Protein AF-A0A353T3F9-F1 (afdb_monomer_lite)

Structure (mmCIF, N/CA/C/O backbone):
data_AF-A0A353T3F9-F1
#
_entry.id   AF-A0A353T3F9-F1
#
loop_
_atom_site.group_PDB
_atom_site.id
_atom_site.type_symbol
_atom_site.label_atom_id
_atom_site.label_alt_id
_atom_site.label_comp_id
_atom_site.label_asym_id
_atom_site.label_entity_id
_atom_site.label_seq_id
_atom_site.pdbx_PDB_ins_code
_atom_site.Cartn_x
_atom_site.Cartn_y
_atom_site.Cartn_z
_atom_site.occupancy
_atom_site.B_iso_or_equiv
_atom_site.auth_seq_id
_atom_site.auth_comp_id
_atom_site.auth_asym_id
_atom_site.auth_atom_id
_atom_site.pdbx_PDB_model_num
ATOM 1 N N . MET A 1 1 ? 15.651 13.723 37.332 1.00 58.78 1 MET A N 1
ATOM 2 C CA . MET A 1 1 ? 15.323 13.176 35.994 1.00 58.78 1 MET A CA 1
ATOM 3 C C . MET A 1 1 ? 14.778 14.243 35.037 1.00 58.78 1 MET A C 1
ATOM 5 O O . MET A 1 1 ? 15.443 14.516 34.052 1.00 58.78 1 MET A O 1
ATOM 9 N N . PHE A 1 2 ? 13.650 14.914 35.315 1.00 58.31 2 PHE A N 1
ATOM 10 C CA . PHE A 1 2 ? 13.031 15.894 34.390 1.00 58.31 2 PHE A CA 1
ATOM 11 C C . PHE A 1 2 ? 13.966 17.029 33.913 1.00 58.31 2 PHE A C 1
ATOM 13 O O . PHE A 1 2 ? 14.058 17.299 32.720 1.00 58.31 2 PHE A O 1
ATOM 20 N N . LEU A 1 3 ? 14.738 17.639 34.821 1.00 55.56 3 LEU A N 1
ATOM 21 C CA . LEU A 1 3 ? 15.668 18.732 34.489 1.00 55.56 3 LEU A CA 1
ATOM 22 C C . LEU A 1 3 ? 16.822 18.307 33.560 1.00 55.56 3 LEU A C 1
ATOM 24 O O . LEU A 1 3 ? 17.323 19.128 32.795 1.00 55.56 3 LEU A O 1
ATOM 28 N N . PHE A 1 4 ? 17.209 17.028 33.581 1.00 60.28 4 PHE A N 1
ATOM 29 C CA . PHE A 1 4 ? 18.236 16.484 32.688 1.00 60.28 4 PHE A CA 1
ATOM 30 C C . PHE A 1 4 ? 17.730 16.410 31.244 1.00 60.28 4 PHE A C 1
ATOM 32 O O . PHE A 1 4 ? 18.418 16.855 30.331 1.00 60.28 4 PHE A O 1
ATOM 39 N N . PHE A 1 5 ? 16.496 15.936 31.041 1.00 64.75 5 PHE A N 1
ATOM 40 C CA . PHE A 1 5 ? 15.881 15.876 29.713 1.00 64.75 5 PHE A CA 1
ATOM 41 C C . PHE A 1 5 ? 15.633 17.268 29.129 1.00 64.75 5 PHE A C 1
ATOM 43 O O . PHE A 1 5 ? 15.913 17.493 27.956 1.00 64.75 5 PHE A O 1
ATOM 50 N N . VAL A 1 6 ? 15.199 18.230 29.950 1.00 68.44 6 VAL A N 1
ATOM 51 C CA . VAL A 1 6 ? 15.048 19.628 29.514 1.00 68.44 6 VAL A CA 1
ATOM 52 C C . VAL A 1 6 ? 16.400 20.225 29.093 1.00 68.44 6 VAL A C 1
ATOM 54 O O . VAL A 1 6 ? 16.485 20.885 28.057 1.00 68.44 6 VAL A O 1
ATOM 57 N N . GLY A 1 7 ? 17.474 19.942 29.840 1.00 63.12 7 GLY A N 1
ATOM 58 C CA . GLY A 1 7 ? 18.835 20.353 29.481 1.00 63.12 7 GLY A CA 1
ATOM 59 C C . GLY A 1 7 ? 19.356 19.693 28.198 1.00 63.12 7 GLY A C 1
ATOM 60 O O . GLY A 1 7 ? 19.919 20.377 27.343 1.00 63.12 7 GLY A O 1
ATOM 61 N N . LEU A 1 8 ? 19.121 18.388 28.026 1.00 73.06 8 LEU A N 1
ATOM 62 C CA . LEU A 1 8 ? 19.531 17.620 26.846 1.00 73.06 8 LEU A CA 1
ATOM 63 C C . LEU A 1 8 ? 18.821 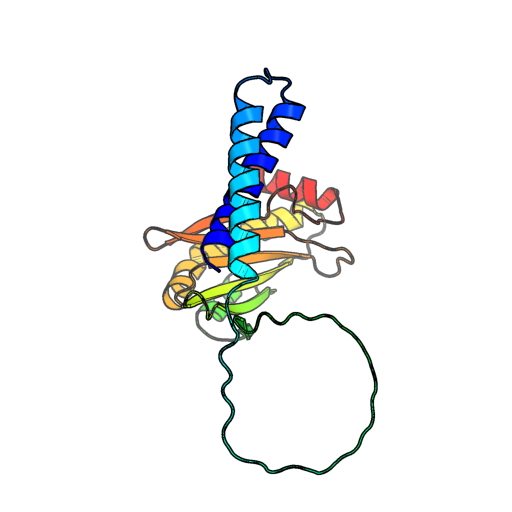18.112 25.578 1.00 73.06 8 LEU A C 1
ATOM 65 O O . LEU A 1 8 ? 19.466 18.337 24.554 1.00 73.06 8 LEU A O 1
ATOM 69 N N . ILE A 1 9 ? 17.506 18.330 25.656 1.00 74.50 9 ILE A N 1
ATOM 70 C CA . ILE A 1 9 ? 16.703 18.839 24.538 1.00 74.50 9 ILE A CA 1
ATOM 71 C C . ILE A 1 9 ? 17.166 20.253 24.165 1.00 74.50 9 ILE A C 1
ATOM 73 O O . ILE A 1 9 ? 17.390 20.533 22.988 1.00 74.50 9 ILE A O 1
ATOM 77 N N . GLY A 1 10 ? 17.397 21.127 25.151 1.00 70.75 10 GLY A N 1
ATOM 78 C CA . GLY A 1 10 ? 17.943 22.465 24.909 1.00 70.75 10 GLY A CA 1
ATOM 79 C C . GLY A 1 10 ? 19.321 22.434 24.236 1.00 70.75 10 GLY A C 1
ATOM 80 O O . GLY A 1 10 ? 19.565 23.175 23.283 1.00 70.75 10 GLY A O 1
ATOM 81 N N . PHE A 1 11 ? 20.202 21.528 24.670 1.00 71.50 11 PHE A N 1
ATOM 82 C CA . PHE A 1 11 ? 21.528 21.343 24.079 1.00 71.50 11 PHE A CA 1
ATOM 83 C C . PHE A 1 11 ? 21.456 20.857 22.626 1.00 71.50 11 PHE A C 1
ATOM 85 O O . PHE A 1 11 ? 22.126 21.422 21.761 1.00 71.50 11 PHE A O 1
ATOM 92 N N . LEU A 1 12 ? 20.606 19.867 22.339 1.00 76.75 12 LEU A N 1
ATOM 93 C CA . LEU A 1 12 ? 20.414 19.330 20.989 1.00 76.75 12 LEU A CA 1
ATOM 94 C C . LEU A 1 12 ? 19.863 20.390 20.031 1.00 76.75 12 LEU A C 1
ATOM 96 O O . LEU A 1 12 ? 20.390 20.558 18.931 1.00 76.75 12 LEU A O 1
ATOM 100 N N . VAL A 1 13 ? 18.873 21.176 20.464 1.00 74.50 13 VAL A N 1
ATOM 101 C CA . VAL A 1 13 ? 18.328 22.282 19.662 1.00 74.50 13 VAL A CA 1
ATOM 102 C C . VAL A 1 13 ? 19.403 23.340 19.384 1.00 74.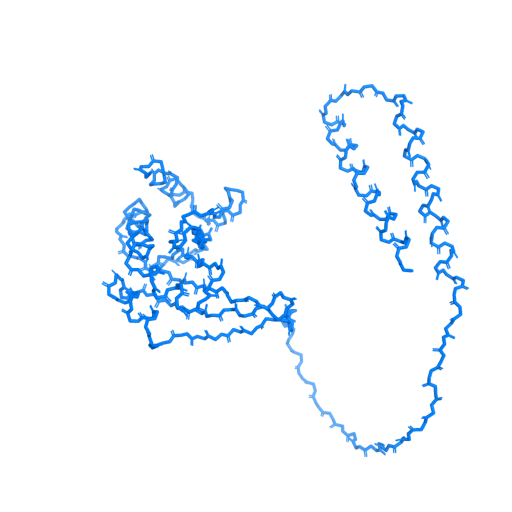50 13 VAL A C 1
ATOM 104 O O . VAL A 1 13 ? 19.549 23.793 18.246 1.00 74.50 13 VAL A O 1
ATOM 107 N N . CYS A 1 14 ? 20.218 23.702 20.381 1.00 65.88 14 CYS A N 1
ATOM 108 C CA . CYS A 1 14 ? 21.346 24.612 20.175 1.00 65.88 14 CYS A CA 1
ATOM 109 C C . CYS A 1 14 ? 22.392 24.048 19.201 1.00 65.88 14 CYS A C 1
ATOM 111 O O . CYS A 1 14 ? 22.904 24.793 18.364 1.00 65.88 14 CYS A O 1
ATOM 113 N N . LEU A 1 15 ? 22.688 22.750 19.273 1.00 71.69 15 LEU A N 1
ATOM 114 C CA . LEU A 1 15 ? 23.668 22.077 18.421 1.00 71.69 15 LEU A CA 1
ATOM 115 C C . LEU A 1 15 ? 23.221 22.052 16.952 1.00 71.69 15 LEU A C 1
ATOM 117 O O . LEU A 1 15 ? 23.996 22.416 16.067 1.00 71.69 15 LEU A O 1
ATOM 121 N N . VAL A 1 16 ? 21.947 21.747 16.692 1.00 74.62 16 VAL A N 1
ATOM 122 C CA . VAL A 1 16 ? 21.361 21.786 15.341 1.00 74.62 16 VAL A CA 1
ATOM 123 C C . VAL A 1 16 ? 21.403 23.206 14.763 1.00 74.62 16 VAL A C 1
ATOM 125 O O . VAL A 1 16 ? 21.826 23.406 13.622 1.00 74.62 16 VAL A O 1
ATOM 128 N N . ILE A 1 17 ? 21.054 24.225 15.556 1.00 68.38 17 ILE A N 1
ATOM 129 C CA . ILE A 1 17 ? 21.114 25.632 15.120 1.00 68.38 17 ILE A CA 1
ATOM 130 C C . ILE A 1 17 ? 22.558 26.067 14.820 1.00 68.38 17 ILE A C 1
ATOM 132 O O . ILE A 1 17 ? 22.787 26.827 13.871 1.00 68.38 17 ILE A O 1
ATOM 136 N N . LEU A 1 18 ? 23.538 25.587 15.595 1.00 62.34 18 LEU A N 1
ATOM 137 C CA . LEU A 1 18 ? 24.958 25.848 15.357 1.00 62.34 18 LEU A CA 1
ATOM 138 C C . LEU A 1 18 ? 25.433 25.218 14.044 1.00 62.34 18 LEU A C 1
ATOM 140 O O . LEU A 1 18 ? 26.054 25.920 13.247 1.00 62.34 18 LEU A O 1
ATOM 144 N N . ILE A 1 19 ? 25.084 23.958 13.771 1.00 68.31 19 ILE A N 1
ATOM 145 C CA . ILE A 1 19 ? 25.455 23.256 12.530 1.00 68.31 19 ILE A CA 1
ATOM 146 C C . ILE A 1 19 ? 24.874 23.980 11.308 1.00 68.31 19 ILE A C 1
ATOM 148 O O . ILE A 1 19 ? 25.613 24.364 10.400 1.00 68.31 19 ILE A O 1
ATOM 152 N N . VAL A 1 20 ? 23.573 24.289 11.323 1.00 67.06 20 VAL A N 1
ATOM 153 C CA . VAL A 1 20 ? 22.899 24.996 10.218 1.00 67.06 20 VAL A CA 1
ATOM 154 C C . VAL A 1 20 ? 23.509 26.381 9.970 1.00 67.06 20 VAL A C 1
ATOM 156 O O . VAL A 1 20 ? 23.577 26.847 8.830 1.00 67.06 20 VAL A O 1
ATOM 159 N N . ARG A 1 21 ? 23.988 27.071 11.013 1.00 55.00 21 ARG A N 1
ATOM 160 C CA . ARG A 1 21 ? 24.598 28.405 10.873 1.00 55.00 21 ARG A CA 1
ATOM 161 C C . ARG A 1 21 ? 26.090 28.392 10.548 1.00 55.00 21 ARG A C 1
ATOM 163 O O . ARG A 1 21 ? 26.534 29.345 9.907 1.00 55.00 21 ARG A O 1
ATOM 170 N N . VAL A 1 22 ? 26.835 27.343 10.908 1.00 57.12 22 VAL A N 1
ATOM 171 C CA . VAL A 1 22 ? 28.202 27.100 10.406 1.00 57.12 22 VAL A CA 1
ATOM 172 C C . VAL A 1 22 ? 28.161 26.917 8.891 1.00 57.12 22 VAL A C 1
ATOM 174 O O . VAL A 1 22 ? 28.926 27.568 8.180 1.00 57.12 22 VAL A O 1
ATOM 177 N N . VAL A 1 23 ? 27.181 26.155 8.398 1.00 61.97 23 VAL A N 1
ATOM 178 C CA . VAL A 1 23 ? 26.927 25.995 6.960 1.00 61.97 23 VAL A CA 1
ATOM 179 C C . VAL A 1 23 ? 26.487 27.322 6.311 1.00 61.97 23 VAL A C 1
ATOM 181 O O . VAL A 1 23 ? 26.862 27.608 5.178 1.00 61.97 23 VAL A O 1
ATOM 184 N N . ARG A 1 24 ? 25.765 28.197 7.035 1.00 62.94 24 ARG A N 1
ATOM 185 C CA . ARG A 1 24 ? 25.233 29.483 6.520 1.00 62.94 24 ARG A CA 1
ATOM 186 C C . ARG A 1 24 ? 26.084 30.749 6.792 1.00 62.94 24 ARG A C 1
ATOM 188 O O . ARG A 1 24 ? 25.607 31.843 6.497 1.00 62.94 24 ARG A O 1
ATOM 195 N N . LYS A 1 25 ? 27.307 30.654 7.344 1.00 55.22 25 LYS A N 1
ATOM 196 C CA . LYS A 1 25 ? 28.272 31.774 7.562 1.00 55.22 25 LYS A CA 1
ATOM 197 C C . LYS A 1 25 ? 27.673 33.099 8.117 1.00 55.22 25 LYS A C 1
ATOM 199 O O . LYS A 1 25 ? 27.964 34.176 7.599 1.00 55.22 25 LYS A O 1
ATOM 204 N N . LYS A 1 26 ? 26.870 33.079 9.193 1.00 53.53 26 LYS A N 1
ATOM 205 C CA . LYS A 1 26 ? 26.362 34.316 9.855 1.00 53.53 26 LYS A CA 1
ATOM 206 C C . LYS A 1 26 ? 27.043 34.636 11.200 1.00 53.53 26 LYS A C 1
ATOM 208 O O . LYS A 1 26 ? 27.652 33.772 11.824 1.00 53.53 26 LYS A O 1
ATOM 213 N N . SER A 1 27 ? 26.990 35.914 11.599 1.00 56.69 27 SER A N 1
ATOM 214 C CA . SER A 1 27 ? 27.823 36.551 12.638 1.00 56.69 27 SER A CA 1
ATOM 215 C C . SER A 1 27 ? 27.662 35.983 14.063 1.00 56.69 27 SER A C 1
ATOM 217 O O . SER A 1 27 ? 26.587 35.570 14.488 1.00 56.69 27 SER A O 1
ATOM 219 N N . LYS A 1 28 ? 28.781 35.972 14.807 1.00 57.16 28 LYS A N 1
ATOM 220 C CA . LYS A 1 28 ? 29.071 35.053 15.930 1.00 57.16 28 LYS A CA 1
ATOM 221 C C . LYS A 1 28 ? 28.873 35.610 17.357 1.00 57.16 28 LYS A C 1
ATOM 223 O O . LYS A 1 28 ? 29.236 34.935 18.311 1.00 57.16 28 LYS A O 1
ATOM 228 N N . LYS A 1 29 ? 28.362 36.834 17.549 1.00 53.22 29 LYS A N 1
ATOM 229 C CA . LYS A 1 29 ? 28.551 37.547 18.838 1.00 53.22 29 LYS A CA 1
ATOM 230 C C . LYS A 1 29 ? 27.478 37.304 19.911 1.00 53.22 29 LYS A C 1
ATOM 232 O O . LYS A 1 29 ? 27.817 37.251 21.083 1.00 53.22 29 LYS A O 1
ATOM 237 N N . VAL A 1 30 ? 26.213 37.113 19.537 1.00 55.53 30 VAL A N 1
ATOM 238 C CA . VAL A 1 30 ? 25.102 36.977 20.511 1.00 55.53 30 VAL A CA 1
ATOM 239 C C . VAL A 1 30 ? 24.903 35.524 20.972 1.00 55.53 30 VAL A C 1
ATOM 241 O O . VAL A 1 30 ? 24.387 35.269 22.053 1.00 55.53 30 VAL A O 1
ATOM 244 N N . LEU A 1 31 ? 25.365 34.553 20.178 1.00 53.47 31 LEU A N 1
ATOM 245 C CA . LEU A 1 31 ? 25.073 33.134 20.396 1.00 53.47 31 LEU A CA 1
ATOM 246 C C . LEU A 1 31 ? 26.053 32.440 21.355 1.00 53.47 31 LEU A C 1
ATOM 248 O O . LEU A 1 31 ? 25.639 31.545 22.078 1.00 53.47 31 LEU A O 1
ATOM 252 N N . GLY A 1 32 ? 27.316 32.879 21.425 1.00 56.62 32 GLY A N 1
ATOM 253 C CA . GLY A 1 32 ? 28.303 32.279 22.337 1.00 56.62 32 GLY A CA 1
ATOM 254 C C . GLY A 1 32 ? 27.929 32.431 23.815 1.00 56.62 32 GLY A C 1
ATOM 255 O O . GLY A 1 32 ? 28.138 31.514 24.602 1.00 56.62 32 GLY A O 1
ATOM 256 N N . ILE A 1 33 ? 27.299 33.555 24.169 1.00 60.09 33 ILE A N 1
ATOM 257 C CA . ILE A 1 33 ? 26.790 33.808 25.523 1.00 60.09 33 ILE A CA 1
ATOM 258 C C . ILE A 1 33 ? 25.627 32.857 25.831 1.00 60.09 33 ILE A C 1
ATOM 260 O O . ILE A 1 33 ? 25.580 32.269 26.906 1.00 60.09 33 ILE A O 1
ATOM 264 N N . LEU A 1 34 ? 24.725 32.648 24.868 1.00 58.09 34 LEU A N 1
ATOM 265 C CA . LEU A 1 34 ? 23.565 31.779 25.049 1.00 58.09 34 LEU A CA 1
ATOM 266 C C . LEU A 1 34 ? 23.976 30.305 25.203 1.00 58.09 34 LEU A C 1
ATOM 268 O O . LEU A 1 34 ? 23.487 29.624 26.099 1.00 58.09 34 LEU A O 1
ATOM 272 N N . THR A 1 35 ? 24.929 29.827 24.396 1.00 61.78 35 THR A N 1
ATOM 273 C CA . THR A 1 35 ? 25.458 28.458 24.511 1.00 61.78 35 THR A CA 1
ATOM 274 C C . THR A 1 35 ? 26.170 28.234 25.847 1.00 61.78 35 THR A C 1
ATOM 276 O O . THR A 1 35 ? 26.005 27.178 26.453 1.00 61.78 35 THR A O 1
ATOM 279 N N . ALA A 1 36 ? 26.914 29.229 26.342 1.00 62.88 36 ALA A N 1
ATOM 280 C CA . ALA A 1 36 ? 27.559 29.150 27.651 1.00 62.88 36 ALA A CA 1
ATOM 281 C C . ALA A 1 36 ? 26.534 29.035 28.795 1.00 62.88 36 ALA A C 1
ATOM 283 O O . ALA A 1 36 ? 26.725 28.232 29.704 1.00 62.88 36 ALA A O 1
ATOM 284 N N . VAL A 1 37 ? 25.415 29.767 28.726 1.00 65.94 37 VAL A N 1
ATOM 285 C CA . VAL A 1 37 ? 24.339 29.693 29.733 1.00 65.94 37 VAL A CA 1
ATOM 286 C C . VAL A 1 37 ? 23.696 28.302 29.771 1.00 65.94 37 VAL A C 1
ATOM 288 O O . VAL A 1 37 ? 23.551 27.726 30.849 1.00 65.94 37 VAL A O 1
ATOM 291 N N . PHE A 1 38 ? 23.365 27.722 28.614 1.00 63.69 38 PHE A N 1
ATOM 292 C CA . PHE A 1 38 ? 22.773 26.378 28.561 1.00 63.69 38 PHE A CA 1
ATOM 293 C C . PHE A 1 38 ? 23.748 25.277 28.992 1.00 63.69 38 PHE A C 1
ATOM 295 O O . PHE A 1 38 ? 23.339 24.315 29.640 1.00 63.69 38 PHE A O 1
ATOM 302 N N . PHE A 1 39 ? 25.039 25.438 28.703 1.00 66.38 39 PHE A N 1
ATOM 303 C CA . PHE A 1 39 ? 26.070 24.503 29.145 1.00 66.38 39 PHE A CA 1
ATOM 304 C C . PHE A 1 39 ? 26.231 24.502 30.674 1.00 66.38 39 PHE A C 1
ATOM 306 O O . PHE A 1 39 ? 26.283 23.440 31.291 1.00 66.38 39 PHE A O 1
ATOM 313 N N . VAL A 1 40 ? 26.220 25.683 31.305 1.00 67.62 40 VAL A N 1
ATOM 314 C CA . VAL A 1 40 ? 26.280 25.804 32.772 1.00 67.62 40 VAL A CA 1
ATOM 315 C C . VAL A 1 40 ? 25.035 25.199 33.431 1.00 67.62 40 VAL A C 1
ATOM 317 O O . VAL A 1 40 ? 25.165 24.460 34.405 1.00 67.62 40 VAL A O 1
ATOM 320 N N . LEU A 1 41 ? 23.839 25.433 32.877 1.00 64.12 41 LEU A N 1
ATOM 321 C CA . LEU A 1 41 ? 22.598 24.819 33.372 1.00 64.12 41 LEU A CA 1
ATOM 322 C C . LEU A 1 41 ? 22.620 23.283 33.269 1.00 64.12 41 LEU A C 1
ATOM 324 O O . LEU A 1 41 ? 22.156 22.602 34.183 1.00 64.12 41 LEU A O 1
ATOM 328 N N . GLY A 1 42 ? 23.205 22.734 32.199 1.00 62.31 42 GLY A N 1
ATOM 329 C CA . GLY A 1 42 ? 23.382 21.290 32.027 1.00 62.31 42 GLY A CA 1
ATOM 330 C C . GLY A 1 42 ? 24.302 20.663 33.080 1.00 62.31 42 GLY A C 1
ATOM 331 O O . GLY A 1 42 ? 23.958 19.634 33.661 1.00 62.31 42 GLY A O 1
ATOM 332 N N . ILE A 1 43 ? 25.431 21.312 33.390 1.00 68.06 43 ILE A N 1
ATOM 333 C CA . ILE A 1 43 ? 26.372 20.835 34.419 1.00 68.06 43 ILE A CA 1
ATOM 334 C C . ILE A 1 43 ? 25.721 20.853 35.808 1.00 68.06 43 ILE A C 1
ATOM 336 O O . ILE A 1 43 ? 25.839 19.882 36.554 1.00 68.06 43 ILE A O 1
ATOM 340 N N . VAL A 1 44 ? 24.978 21.912 36.149 1.00 68.25 44 VAL A N 1
ATOM 341 C CA . VAL A 1 44 ? 24.252 21.990 37.431 1.00 68.25 44 VAL A CA 1
ATOM 342 C C . VAL A 1 44 ? 23.203 20.875 37.543 1.00 68.25 44 VAL A C 1
ATOM 344 O O . VAL A 1 44 ? 23.079 20.254 38.599 1.00 68.25 44 VAL A O 1
ATOM 347 N N . GLY A 1 45 ? 22.500 20.563 36.449 1.00 61.59 45 GLY A N 1
ATOM 348 C CA . GLY A 1 45 ? 21.550 19.449 36.395 1.00 61.59 45 GLY A CA 1
ATOM 349 C C . GLY A 1 45 ? 22.201 18.077 36.610 1.00 61.59 45 GLY A C 1
ATOM 350 O O . GLY A 1 45 ? 21.632 17.237 37.309 1.00 61.59 45 GLY A O 1
ATOM 351 N N . MET A 1 46 ? 23.406 17.858 36.074 1.00 63.78 46 MET A N 1
ATOM 352 C CA . MET A 1 46 ? 24.169 16.623 36.302 1.00 63.78 46 MET A CA 1
ATOM 353 C C . MET A 1 46 ? 24.619 16.481 37.763 1.00 63.78 46 MET A C 1
ATOM 355 O O . MET A 1 46 ? 24.449 15.416 38.350 1.00 63.78 46 MET A O 1
ATOM 359 N N . VAL A 1 47 ? 25.118 17.555 38.387 1.00 67.38 47 VAL A N 1
ATOM 360 C CA . VAL A 1 47 ? 25.562 17.526 39.796 1.00 67.38 47 VAL A CA 1
ATOM 361 C C . VAL A 1 47 ? 24.398 17.257 40.759 1.00 67.38 47 VAL A C 1
ATOM 363 O O . VAL A 1 47 ? 24.570 16.560 41.758 1.00 67.38 47 VAL A O 1
ATOM 366 N N . GLN A 1 48 ? 23.195 17.759 40.463 1.00 62.56 48 GLN A N 1
ATOM 367 C CA . GLN A 1 48 ? 22.007 17.453 41.268 1.00 62.56 48 GLN A CA 1
ATOM 368 C C . GLN A 1 48 ? 21.532 16.003 41.101 1.00 62.56 48 GLN A C 1
ATOM 370 O O . GLN A 1 48 ? 21.059 15.410 42.067 1.00 62.56 48 GLN A O 1
ATOM 375 N N . ALA A 1 49 ? 21.686 15.414 39.912 1.00 58.66 49 ALA A N 1
ATOM 376 C CA . ALA A 1 49 ? 21.329 14.016 39.668 1.00 58.66 49 ALA A CA 1
ATOM 377 C C . ALA A 1 49 ? 22.266 13.019 40.373 1.00 58.66 49 ALA A C 1
ATOM 379 O O . ALA A 1 49 ? 21.842 11.917 40.701 1.00 58.66 49 ALA A O 1
ATOM 380 N N . MET A 1 50 ? 23.518 13.403 40.638 1.00 58.03 50 MET A N 1
ATOM 381 C CA . MET A 1 50 ? 24.487 12.554 41.344 1.00 58.03 50 MET A CA 1
ATOM 382 C C . MET A 1 50 ? 24.334 12.563 42.876 1.00 58.03 50 MET A C 1
ATOM 384 O O . MET A 1 50 ? 24.918 11.713 43.537 1.00 58.03 50 MET A O 1
ATOM 388 N N . ASN A 1 51 ? 23.558 13.493 43.448 1.00 57.31 51 ASN A N 1
ATOM 389 C CA . ASN A 1 51 ? 23.416 13.668 44.902 1.00 57.31 51 ASN A CA 1
ATOM 390 C C . ASN A 1 51 ? 22.066 13.189 45.474 1.00 57.31 51 ASN A C 1
ATOM 392 O O . ASN A 1 51 ? 21.763 13.458 46.636 1.00 57.31 51 ASN A O 1
ATOM 396 N N . THR A 1 52 ? 21.233 12.493 44.696 1.00 52.75 52 THR A N 1
ATOM 397 C CA . THR A 1 52 ? 20.005 11.872 45.221 1.00 52.75 52 THR A CA 1
ATOM 398 C C . THR A 1 52 ? 20.316 10.516 45.867 1.00 52.75 52 THR A C 1
ATOM 400 O O . THR A 1 52 ? 20.806 9.637 45.156 1.00 52.75 52 THR A O 1
ATOM 403 N N . PRO A 1 53 ? 20.037 10.307 47.172 1.00 48.06 53 PRO A N 1
ATOM 404 C CA . PRO A 1 53 ? 20.267 9.021 47.827 1.00 48.06 53 PRO A CA 1
ATOM 405 C C . PRO A 1 53 ? 19.318 7.951 47.279 1.00 48.06 53 PRO A C 1
ATOM 407 O O . PRO A 1 53 ? 18.138 8.224 47.050 1.00 48.06 53 PRO A O 1
ATOM 410 N N . ALA A 1 54 ? 19.837 6.738 47.088 1.00 44.25 54 ALA A N 1
ATOM 411 C CA . ALA A 1 54 ? 19.047 5.569 46.726 1.00 44.25 54 ALA A CA 1
ATOM 412 C C . ALA A 1 54 ? 18.087 5.199 47.871 1.00 44.25 54 ALA A C 1
ATOM 414 O O . ALA A 1 54 ? 18.489 5.151 49.032 1.00 44.25 54 ALA A O 1
ATOM 415 N N . VAL A 1 55 ? 16.818 4.961 47.539 1.00 39.47 55 VAL A N 1
ATOM 416 C CA . VAL A 1 55 ? 15.829 4.388 48.460 1.00 39.47 55 VAL A CA 1
ATOM 417 C C . VAL A 1 55 ? 15.795 2.885 48.199 1.00 39.47 55 VAL A C 1
ATOM 419 O O . VAL A 1 55 ? 15.353 2.461 47.132 1.00 39.47 55 VAL A O 1
ATOM 422 N N . ASP A 1 56 ? 16.290 2.107 49.161 1.00 41.97 56 ASP A N 1
ATOM 423 C CA . ASP A 1 56 ? 16.217 0.644 49.184 1.00 41.97 56 ASP A CA 1
ATOM 424 C C . ASP A 1 56 ? 14.779 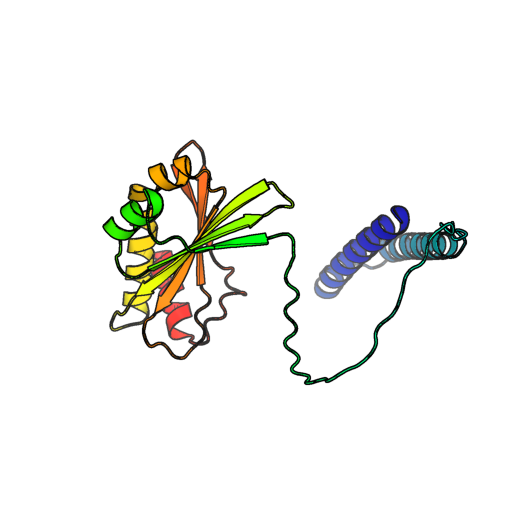0.155 49.415 1.00 41.97 56 ASP A C 1
ATOM 426 O O . ASP A 1 56 ? 14.100 0.647 50.323 1.00 41.97 56 ASP A O 1
ATOM 430 N N . PRO A 1 57 ? 14.334 -0.889 48.696 1.00 39.22 57 PRO A N 1
ATOM 431 C CA . PRO A 1 57 ? 13.276 -1.768 49.145 1.00 39.22 57 PRO A CA 1
ATOM 432 C C . PRO A 1 57 ? 13.875 -3.151 49.445 1.00 39.22 57 PRO A C 1
ATOM 434 O O . PRO A 1 57 ? 13.712 -4.096 48.677 1.00 39.22 57 PRO A O 1
ATOM 437 N N . GLU A 1 58 ? 14.560 -3.303 50.578 1.00 43.81 58 GLU A N 1
ATOM 438 C CA . GLU A 1 58 ? 14.632 -4.618 51.219 1.00 43.81 58 GLU A CA 1
ATOM 439 C C . GLU A 1 58 ? 13.360 -4.805 52.045 1.00 43.81 58 GLU A C 1
ATOM 441 O O . GLU A 1 58 ? 13.044 -3.942 52.862 1.00 43.81 58 GLU A O 1
ATOM 446 N N . THR A 1 59 ? 12.627 -5.908 51.840 1.00 32.53 59 THR A N 1
ATOM 447 C CA . THR A 1 59 ? 12.235 -6.881 52.886 1.00 32.53 59 THR A CA 1
ATOM 448 C C . THR A 1 59 ? 11.381 -8.008 52.259 1.00 32.53 59 THR A C 1
ATOM 450 O O . THR A 1 59 ? 10.261 -7.769 51.816 1.00 32.53 59 THR A O 1
ATOM 453 N N . THR A 1 60 ? 11.901 -9.251 52.337 1.00 32.88 60 THR A N 1
ATOM 454 C CA . THR A 1 60 ? 11.209 -10.578 52.412 1.00 32.88 60 THR A CA 1
ATOM 455 C C . THR A 1 60 ? 10.480 -11.157 51.173 1.00 32.88 60 THR A C 1
ATOM 457 O O . THR A 1 60 ? 9.689 -10.465 50.562 1.00 32.88 60 THR A O 1
ATOM 460 N N . VAL A 1 61 ? 10.580 -12.435 50.749 1.00 30.95 61 VAL A N 1
ATOM 461 C CA . VAL A 1 61 ? 11.228 -13.685 51.222 1.00 30.95 61 VAL A CA 1
ATOM 462 C C . VAL A 1 61 ? 11.527 -14.605 50.012 1.00 30.95 61 VAL A C 1
ATOM 464 O O . VAL A 1 61 ? 10.623 -14.984 49.278 1.00 30.95 61 VAL A O 1
ATOM 467 N N . LYS A 1 62 ? 12.800 -14.997 49.867 1.00 35.28 62 LYS A N 1
ATOM 468 C CA . LYS A 1 62 ? 13.350 -16.362 49.674 1.00 35.28 62 LYS A CA 1
ATOM 469 C C . LYS A 1 62 ? 12.424 -17.470 49.106 1.00 35.28 62 LYS A C 1
ATOM 471 O O . LYS A 1 62 ? 11.513 -17.913 49.792 1.00 35.28 62 LYS A O 1
ATOM 476 N N . THR A 1 63 ? 12.789 -18.070 47.967 1.00 27.19 63 THR A N 1
ATOM 477 C CA . THR A 1 63 ? 13.143 -19.509 47.844 1.00 27.19 63 THR A CA 1
ATOM 478 C C . THR A 1 63 ? 13.792 -19.750 46.474 1.00 27.19 63 THR A C 1
ATOM 480 O O . THR A 1 63 ? 13.157 -19.624 45.437 1.00 27.19 63 THR A O 1
ATOM 483 N N . GLU A 1 64 ? 15.065 -20.121 46.508 1.00 30.53 64 GLU A N 1
ATOM 484 C CA . GLU A 1 64 ? 15.860 -20.776 45.457 1.00 30.53 64 GLU A CA 1
ATOM 485 C C . GLU A 1 64 ? 16.362 -22.109 46.081 1.00 30.53 64 GLU A C 1
ATOM 487 O O . GLU A 1 64 ? 16.221 -22.246 47.306 1.00 30.53 64 GLU A O 1
ATOM 492 N N . PRO A 1 65 ? 17.022 -23.057 45.374 1.00 47.81 65 PRO A N 1
ATOM 493 C CA . PRO A 1 65 ? 17.388 -23.088 43.947 1.00 47.81 65 PRO A CA 1
ATOM 494 C C . PRO A 1 65 ? 17.214 -24.473 43.272 1.00 47.81 65 PRO A C 1
ATOM 496 O O . PRO A 1 65 ? 17.081 -25.495 43.939 1.00 47.81 65 PRO A O 1
ATOM 499 N N . THR A 1 66 ? 17.351 -24.560 41.944 1.00 26.78 66 THR A N 1
ATOM 500 C CA . THR A 1 66 ? 18.062 -25.692 41.306 1.00 26.78 66 THR A CA 1
ATOM 501 C C . THR A 1 66 ? 18.727 -25.227 40.005 1.00 26.78 66 THR A C 1
ATOM 503 O O . THR A 1 66 ? 18.078 -24.747 39.083 1.00 26.78 66 THR A O 1
ATOM 506 N N . VAL A 1 67 ? 20.051 -25.368 40.010 1.00 31.14 67 VAL A N 1
ATOM 507 C CA . VAL A 1 67 ? 21.089 -25.067 39.007 1.00 31.14 67 VAL A CA 1
ATOM 508 C C . VAL A 1 67 ? 21.163 -26.265 38.033 1.00 31.14 67 VAL A C 1
ATOM 510 O O . VAL A 1 67 ? 21.026 -27.395 38.492 1.00 31.14 67 VAL A O 1
ATOM 513 N N . SER A 1 68 ? 21.301 -26.145 36.703 1.00 34.75 68 SER A N 1
ATOM 514 C CA . SER A 1 68 ? 22.551 -25.944 35.924 1.00 34.75 68 SER A CA 1
ATOM 515 C C . SER A 1 68 ? 22.326 -26.405 34.445 1.00 34.75 68 SER A C 1
ATOM 517 O O . SER A 1 68 ? 21.223 -26.864 34.155 1.00 34.75 68 SER A O 1
ATOM 519 N N . PRO A 1 69 ? 23.285 -26.320 33.491 1.00 44.91 69 PRO A N 1
ATOM 520 C CA . PRO A 1 69 ? 23.185 -25.441 32.321 1.00 44.91 69 PRO A CA 1
ATOM 521 C C . PRO A 1 69 ? 23.298 -26.186 30.971 1.00 44.91 69 PRO A C 1
ATOM 523 O O . PRO A 1 69 ? 23.781 -27.307 30.916 1.00 44.91 69 PRO A O 1
ATOM 526 N N . GLU A 1 70 ? 22.981 -25.526 29.858 1.00 29.72 70 GLU A N 1
ATOM 527 C CA . GLU A 1 70 ? 23.874 -25.558 28.690 1.00 29.72 70 GLU A CA 1
ATOM 528 C C . GLU A 1 70 ? 23.537 -24.438 27.708 1.00 29.72 70 GLU A C 1
ATOM 530 O O . GLU A 1 70 ? 22.389 -24.201 27.337 1.00 29.72 70 GLU A O 1
ATOM 535 N N . ALA A 1 71 ? 24.586 -23.704 27.356 1.00 34.59 71 ALA A N 1
ATOM 536 C CA . ALA A 1 71 ? 24.576 -22.590 26.439 1.00 34.59 71 ALA A CA 1
ATOM 537 C C . ALA A 1 71 ? 24.651 -23.096 24.998 1.00 34.59 71 ALA A C 1
ATOM 539 O O . ALA A 1 71 ? 25.481 -23.943 24.672 1.00 34.59 71 ALA A O 1
ATOM 540 N N . THR A 1 72 ? 23.907 -22.468 24.095 1.00 31.19 72 THR A N 1
ATOM 541 C CA . THR A 1 72 ? 24.461 -22.172 22.773 1.00 31.19 72 THR A CA 1
ATOM 542 C C . THR A 1 72 ? 23.960 -20.807 22.334 1.00 31.19 72 THR A C 1
ATOM 544 O O . THR A 1 72 ? 22.766 -20.555 22.207 1.00 31.19 72 THR A O 1
ATOM 547 N N . SER A 1 73 ? 24.931 -19.912 22.216 1.00 39.91 73 SER A N 1
ATOM 548 C CA . SER A 1 73 ? 24.843 -18.586 21.630 1.00 39.91 73 SER A CA 1
ATOM 549 C C . SER A 1 73 ? 24.438 -18.699 20.167 1.00 39.91 73 SER A C 1
ATOM 551 O O . SER A 1 73 ? 25.156 -19.348 19.419 1.00 39.91 73 SER A O 1
ATOM 553 N N . ASP A 1 74 ? 23.394 -17.978 19.769 1.00 32.84 74 ASP A N 1
ATOM 554 C CA . ASP A 1 74 ? 23.394 -17.247 18.505 1.00 32.84 74 ASP A CA 1
ATOM 555 C C . ASP A 1 74 ? 22.641 -15.931 18.700 1.00 32.84 74 ASP A C 1
ATOM 557 O O . ASP A 1 74 ? 21.430 -15.867 18.910 1.00 32.84 74 ASP A O 1
ATOM 561 N N . SER A 1 75 ? 23.422 -14.860 18.696 1.00 44.78 75 SER A N 1
ATOM 562 C CA . SER A 1 75 ? 22.988 -13.476 18.731 1.00 44.78 75 SER A CA 1
ATOM 563 C C . SER A 1 75 ? 22.289 -13.096 17.423 1.00 44.78 75 SER A C 1
ATOM 565 O O . SER A 1 75 ? 22.943 -12.956 16.387 1.00 44.78 75 SER A O 1
ATOM 567 N N . LYS A 1 76 ? 20.984 -12.833 17.495 1.00 37.44 76 LYS A N 1
ATOM 568 C CA . LYS A 1 76 ? 20.334 -11.798 16.686 1.00 37.44 76 LYS A CA 1
ATOM 569 C C . LYS A 1 76 ? 19.700 -10.799 17.641 1.00 37.44 76 LYS A C 1
ATOM 571 O O . LYS A 1 76 ? 18.868 -11.152 18.470 1.00 37.44 76 LYS A O 1
ATOM 576 N N . ASP A 1 77 ? 20.197 -9.578 17.546 1.00 38.44 77 ASP A N 1
ATOM 577 C CA . ASP A 1 77 ? 19.715 -8.390 18.230 1.00 38.44 77 ASP A CA 1
ATOM 578 C C . ASP A 1 77 ? 18.339 -8.018 17.655 1.00 38.44 77 ASP A C 1
ATOM 580 O O . ASP A 1 77 ? 18.224 -7.179 16.767 1.00 38.44 77 ASP A O 1
ATOM 584 N N . ASP A 1 78 ? 17.299 -8.720 18.104 1.00 41.34 78 ASP A N 1
ATOM 585 C CA . ASP A 1 78 ? 15.919 -8.273 17.971 1.00 41.34 78 ASP A CA 1
ATOM 586 C C . ASP A 1 78 ? 15.582 -7.522 19.257 1.00 41.34 78 ASP A C 1
ATOM 588 O O . ASP A 1 78 ? 15.126 -8.114 20.241 1.00 41.34 78 ASP A O 1
ATOM 592 N N . SER A 1 79 ? 15.766 -6.201 19.265 1.00 40.69 79 SER A N 1
ATOM 593 C CA . SER A 1 79 ? 15.008 -5.371 20.196 1.00 40.69 79 SER A CA 1
ATOM 594 C C . SER A 1 79 ? 13.534 -5.476 19.789 1.00 40.69 79 SER A C 1
ATOM 596 O O . SER A 1 79 ? 13.020 -4.645 19.037 1.00 40.69 79 SER A O 1
ATOM 598 N N . LYS A 1 80 ? 12.848 -6.539 20.223 1.00 47.97 80 LYS A N 1
ATOM 599 C CA . LYS A 1 80 ? 11.389 -6.577 20.218 1.00 47.97 80 LYS A CA 1
ATOM 600 C C . LYS A 1 80 ? 10.942 -5.362 21.016 1.00 47.97 80 LYS A C 1
ATOM 602 O O . LYS A 1 80 ? 11.159 -5.278 22.220 1.00 47.97 80 LYS A O 1
ATOM 607 N N . ASP A 1 81 ? 10.390 -4.377 20.319 1.00 56.25 81 ASP A N 1
ATOM 608 C CA . ASP A 1 81 ? 9.641 -3.318 20.971 1.00 56.25 81 ASP A CA 1
ATOM 609 C C . ASP A 1 81 ? 8.386 -3.992 21.528 1.00 56.25 81 ASP A C 1
ATOM 611 O O . ASP A 1 81 ? 7.396 -4.146 20.814 1.00 56.25 81 ASP A O 1
ATOM 615 N N . ASP A 1 82 ? 8.456 -4.440 22.787 1.00 63.62 82 ASP A N 1
ATOM 616 C CA . ASP A 1 82 ? 7.402 -5.168 23.517 1.00 63.62 82 ASP A CA 1
ATOM 617 C C . ASP A 1 82 ? 6.055 -4.414 23.561 1.00 63.62 82 ASP A C 1
ATOM 619 O O . ASP A 1 82 ? 5.070 -4.899 24.111 1.00 63.62 82 ASP A O 1
ATOM 623 N N . SER A 1 83 ? 5.982 -3.207 22.991 1.00 81.25 83 SER A N 1
ATOM 624 C CA . SER A 1 83 ? 4.750 -2.448 22.844 1.00 81.25 83 SER A CA 1
ATOM 625 C C . SER A 1 83 ? 3.939 -2.747 21.587 1.00 81.25 83 SER A C 1
ATOM 627 O O . SER A 1 83 ? 2.862 -2.171 21.470 1.00 81.25 83 SER A O 1
ATOM 629 N N . LYS A 1 84 ? 4.412 -3.553 20.629 1.00 88.69 84 LYS A N 1
ATOM 630 C CA . LYS A 1 84 ? 3.666 -3.803 19.383 1.00 88.69 84 LYS A CA 1
ATOM 631 C C . LYS A 1 84 ? 3.251 -5.258 19.232 1.00 88.69 84 LYS A C 1
ATOM 633 O O . LYS A 1 84 ? 4.096 -6.148 19.258 1.00 88.69 84 LYS A O 1
ATOM 638 N N . ASP A 1 85 ? 1.962 -5.461 18.983 1.00 93.31 85 ASP A N 1
ATOM 639 C CA . ASP A 1 85 ? 1.387 -6.770 18.689 1.00 93.31 85 ASP A CA 1
ATOM 640 C C . ASP A 1 85 ? 1.095 -6.879 17.192 1.00 93.31 85 ASP A C 1
ATOM 642 O O . ASP A 1 85 ? 0.346 -6.077 16.631 1.00 93.31 85 ASP A O 1
ATOM 646 N N . GLU A 1 86 ? 1.693 -7.873 16.535 1.00 95.81 86 GLU A N 1
ATOM 647 C CA . GLU A 1 86 ? 1.489 -8.130 15.109 1.00 95.81 86 GLU A CA 1
ATOM 648 C C . GLU A 1 86 ? 0.593 -9.353 14.890 1.00 95.81 86 GLU A C 1
ATOM 650 O O . GLU A 1 86 ? 0.783 -10.414 15.491 1.00 95.81 86 GLU A O 1
ATOM 655 N N . LYS A 1 87 ? -0.372 -9.224 13.978 1.00 96.31 87 LYS A N 1
ATOM 656 C CA . LYS A 1 87 ? -1.302 -10.293 13.614 1.00 96.31 87 LYS A CA 1
ATOM 657 C C . LYS A 1 87 ? -1.455 -10.372 12.102 1.00 96.31 87 LYS A C 1
ATOM 659 O O . LYS A 1 87 ? -1.942 -9.444 11.461 1.00 96.31 87 LYS A O 1
ATOM 664 N N . LYS A 1 88 ? -1.092 -11.519 11.524 1.00 96.88 88 LYS A N 1
ATOM 665 C CA . LYS A 1 88 ? -1.351 -11.797 10.107 1.00 96.88 88 LYS A CA 1
ATOM 666 C C . LYS A 1 88 ? -2.857 -11.932 9.868 1.00 96.88 88 LYS A C 1
ATOM 668 O O . LYS A 1 88 ? -3.543 -12.643 10.605 1.00 96.88 88 LYS A O 1
ATOM 673 N N . VAL A 1 89 ? -3.354 -11.284 8.820 1.00 96.25 89 VAL A N 1
ATOM 674 C CA . VAL A 1 89 ? -4.760 -11.349 8.412 1.00 96.25 89 VAL A CA 1
ATOM 675 C C . VAL A 1 89 ? -4.874 -12.207 7.154 1.00 96.25 89 VAL A C 1
ATOM 677 O O . VAL A 1 89 ? -4.175 -11.986 6.171 1.00 96.25 89 VAL A O 1
ATOM 680 N N . SER A 1 90 ? -5.749 -13.211 7.188 1.00 96.12 90 SER A N 1
ATOM 681 C CA . SER A 1 90 ? -5.964 -14.153 6.076 1.00 96.12 90 SER A CA 1
ATOM 682 C C . SER A 1 90 ? -7.441 -14.361 5.715 1.00 96.12 90 SER A C 1
ATOM 684 O O . SER A 1 90 ? -7.755 -15.180 4.855 1.00 96.12 90 SER A O 1
ATOM 686 N N . SER A 1 91 ? -8.354 -13.653 6.387 1.00 95.81 91 SER A N 1
ATOM 687 C CA . SER A 1 91 ? -9.805 -13.732 6.176 1.00 95.81 91 SER A CA 1
ATOM 688 C C . SER A 1 91 ? -10.518 -12.543 6.823 1.00 95.81 91 SER A C 1
ATOM 690 O O . SER A 1 91 ? -9.975 -11.945 7.756 1.00 95.81 91 SER A O 1
ATOM 692 N N . GLY A 1 92 ? -11.757 -12.271 6.410 1.00 97.00 92 GLY A N 1
ATOM 693 C CA . GLY A 1 92 ? -12.610 -11.219 6.972 1.00 97.00 92 GLY A CA 1
ATOM 694 C C . GLY A 1 92 ? -12.777 -10.039 6.018 1.00 97.00 92 GLY A C 1
ATOM 695 O O . GLY A 1 92 ? -12.107 -9.968 4.994 1.00 97.00 92 GLY A O 1
ATOM 696 N N . GLU A 1 93 ? -13.651 -9.089 6.369 1.00 97.56 93 GLU A N 1
ATOM 697 C CA . GLU A 1 93 ? -14.115 -8.041 5.442 1.00 97.56 93 GLU A CA 1
ATOM 698 C C . GLU A 1 93 ? -12.969 -7.240 4.796 1.00 97.56 93 GLU A C 1
ATOM 700 O O . GLU A 1 93 ? -12.998 -6.993 3.593 1.00 97.56 93 GLU A O 1
ATOM 705 N N . VAL A 1 94 ? -11.932 -6.881 5.564 1.00 97.81 94 VAL A N 1
ATOM 706 C CA . VAL A 1 94 ? -10.743 -6.185 5.036 1.00 97.81 94 VAL A CA 1
ATOM 707 C C . VAL A 1 94 ? -10.015 -7.041 4.001 1.00 97.81 94 VAL A C 1
ATOM 709 O O . VAL A 1 94 ? -9.732 -6.568 2.901 1.00 97.81 94 VAL A O 1
ATOM 712 N N . PHE A 1 95 ? -9.726 -8.296 4.344 1.00 98.31 95 PHE A N 1
ATOM 713 C CA . PHE A 1 95 ? -8.996 -9.215 3.476 1.00 98.31 95 PHE A CA 1
ATOM 714 C C . PHE A 1 95 ? -9.779 -9.507 2.194 1.00 98.31 95 PHE A C 1
ATOM 716 O O . PHE A 1 95 ? -9.230 -9.412 1.099 1.00 98.31 95 PHE A O 1
ATOM 723 N N . ASP A 1 96 ? -11.075 -9.793 2.323 1.00 98.31 96 ASP A N 1
ATOM 724 C CA . ASP A 1 96 ? -11.956 -10.108 1.200 1.00 98.31 96 ASP A CA 1
ATOM 725 C C . ASP A 1 96 ? -12.116 -8.899 0.263 1.00 98.31 96 ASP A C 1
ATOM 727 O O . ASP A 1 96 ? -12.057 -9.042 -0.960 1.00 98.31 96 ASP A O 1
ATOM 731 N N . SER A 1 97 ? -12.238 -7.691 0.828 1.00 98.12 97 SER A N 1
ATOM 732 C CA . SER A 1 97 ? -12.287 -6.447 0.055 1.00 98.12 97 SER A CA 1
ATOM 733 C C . SER A 1 97 ? -10.993 -6.218 -0.724 1.00 98.12 97 SER A C 1
ATOM 735 O O . SER A 1 97 ? -11.044 -5.923 -1.916 1.00 98.12 97 SER A O 1
ATOM 737 N N . MET A 1 98 ? -9.829 -6.387 -0.092 1.00 98.38 98 MET A N 1
ATOM 738 C CA . MET A 1 98 ? -8.537 -6.217 -0.765 1.00 98.38 98 MET A CA 1
ATOM 739 C C . MET A 1 98 ? -8.307 -7.263 -1.852 1.00 98.38 98 MET A C 1
ATOM 741 O O . MET A 1 98 ? -7.876 -6.915 -2.949 1.00 98.38 98 MET A O 1
ATOM 745 N N . LYS A 1 99 ? -8.686 -8.517 -1.589 1.00 98.25 99 LYS A N 1
ATOM 746 C CA . LYS A 1 99 ? -8.594 -9.610 -2.559 1.00 98.25 99 LYS A CA 1
ATOM 747 C C . LYS A 1 99 ? -9.445 -9.375 -3.806 1.00 98.25 99 LYS A C 1
ATOM 749 O O . LYS A 1 99 ? -9.080 -9.833 -4.882 1.00 98.25 99 LYS A O 1
ATOM 754 N N . SER A 1 100 ? -10.546 -8.629 -3.688 1.00 98.06 100 SER A N 1
ATOM 755 C CA . SER A 1 100 ? -11.353 -8.220 -4.848 1.00 98.06 100 SER A CA 1
ATOM 756 C C . SER A 1 100 ? -10.656 -7.200 -5.761 1.00 98.06 100 SER A C 1
ATOM 758 O O . SER A 1 100 ? -11.039 -7.060 -6.922 1.00 98.06 100 SER A O 1
ATOM 760 N N . VAL A 1 101 ? -9.642 -6.492 -5.247 1.00 98.44 101 VAL A N 1
ATOM 761 C CA . VAL A 1 101 ? -8.826 -5.529 -6.000 1.00 98.44 101 VAL A CA 1
ATOM 762 C C . VAL A 1 101 ? -7.585 -6.200 -6.577 1.00 98.44 101 VAL A C 1
ATOM 764 O O . VAL A 1 101 ? -7.291 -6.050 -7.762 1.00 98.44 101 VAL A O 1
ATOM 767 N N . TRP A 1 102 ? -6.852 -6.936 -5.743 1.00 98.44 102 TRP A N 1
ATOM 768 C CA . TRP A 1 102 ? -5.610 -7.593 -6.124 1.00 98.44 102 TRP A CA 1
ATOM 769 C C . TRP A 1 102 ? -5.431 -8.880 -5.327 1.00 98.44 102 TRP A C 1
ATOM 771 O O . TRP A 1 102 ? -5.570 -8.874 -4.108 1.00 98.44 102 TRP A O 1
ATOM 781 N N . GLU A 1 103 ? -5.127 -9.986 -6.005 1.00 97.62 103 GLU A N 1
ATOM 782 C CA . GLU A 1 103 ? -5.001 -11.291 -5.345 1.00 97.62 103 GLU A CA 1
ATOM 783 C C . GLU A 1 103 ? -3.654 -11.479 -4.646 1.00 97.62 103 GLU A C 1
ATOM 785 O O . GLU A 1 103 ? -3.577 -12.217 -3.664 1.00 97.62 103 GLU A O 1
ATOM 790 N N . ASP A 1 104 ? -2.604 -10.823 -5.145 1.00 97.75 104 A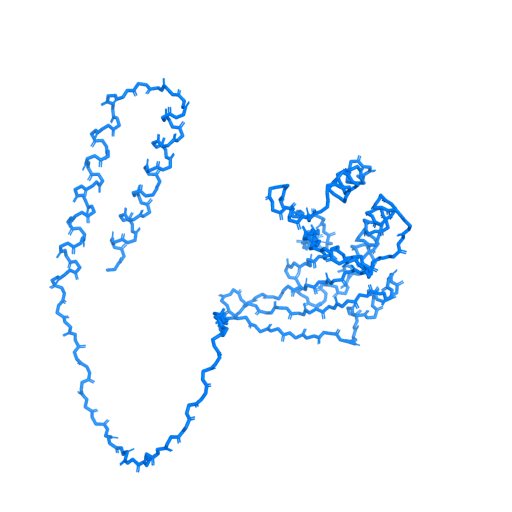SP A N 1
ATOM 791 C CA . ASP A 1 104 ? -1.236 -11.100 -4.732 1.00 97.75 104 ASP A CA 1
ATOM 792 C C . ASP A 1 104 ? -0.726 -10.100 -3.680 1.00 97.75 104 ASP A C 1
ATOM 794 O O . ASP A 1 104 ? -0.027 -9.125 -3.981 1.00 97.75 104 ASP A O 1
ATOM 798 N N . PHE A 1 105 ? -1.132 -10.320 -2.427 1.00 98.19 105 PHE A N 1
ATOM 799 C CA . PHE A 1 105 ? -0.752 -9.487 -1.288 1.00 98.19 105 PHE A CA 1
ATOM 800 C C . PHE A 1 105 ? -0.692 -10.266 0.033 1.00 98.19 105 PHE A C 1
ATOM 802 O O . PHE A 1 105 ? -1.338 -11.299 0.206 1.00 98.19 105 PHE A O 1
ATOM 809 N N . ASP A 1 106 ? 0.033 -9.706 1.000 1.00 97.69 106 ASP A N 1
ATOM 810 C CA . ASP A 1 106 ? -0.023 -10.084 2.413 1.00 97.69 106 ASP A CA 1
ATOM 811 C C . ASP A 1 106 ? -0.443 -8.876 3.255 1.00 97.69 106 ASP A C 1
ATOM 813 O O . ASP A 1 106 ? -0.076 -7.741 2.951 1.00 97.69 106 ASP A O 1
ATOM 817 N N . ILE A 1 107 ? -1.174 -9.107 4.345 1.00 98.12 107 ILE A N 1
ATOM 818 C CA . ILE A 1 107 ? -1.575 -8.058 5.289 1.00 98.12 107 ILE A CA 1
ATOM 819 C C . ILE A 1 107 ? -1.306 -8.485 6.736 1.00 98.12 107 ILE A C 1
ATOM 821 O O . ILE A 1 107 ? -1.616 -9.604 7.154 1.00 98.12 107 ILE A O 1
ATOM 825 N N . THR A 1 108 ? -0.758 -7.548 7.503 1.00 98.19 108 THR A N 1
ATOM 826 C CA . THR A 1 108 ? -0.506 -7.663 8.938 1.00 98.19 108 THR A CA 1
ATOM 827 C C . THR A 1 108 ? -1.125 -6.466 9.651 1.00 98.19 108 THR A C 1
ATOM 829 O O . THR A 1 108 ? -0.819 -5.317 9.335 1.00 98.19 108 THR A O 1
ATOM 832 N N . GLU A 1 109 ? -1.982 -6.732 10.629 1.00 97.50 109 GLU A N 1
ATOM 833 C CA . GLU A 1 109 ? -2.425 -5.742 11.610 1.00 97.50 109 GLU A CA 1
ATOM 834 C C . GLU A 1 109 ? -1.307 -5.541 12.634 1.00 97.50 109 GLU A C 1
ATOM 836 O O . GLU A 1 109 ? -0.779 -6.513 13.177 1.00 97.50 109 GLU A O 1
ATOM 841 N N . VAL A 1 110 ? -0.941 -4.288 12.892 1.00 96.31 110 VAL A N 1
ATOM 842 C CA . VAL A 1 110 ? 0.051 -3.913 13.902 1.00 96.31 110 VAL A CA 1
ATOM 843 C C . VAL A 1 110 ? -0.634 -3.006 14.912 1.00 96.31 110 VAL A C 1
ATOM 845 O O . VAL A 1 110 ? -0.965 -1.858 14.606 1.00 96.31 110 VAL A O 1
ATOM 848 N N . TYR A 1 111 ? -0.858 -3.531 16.110 1.00 94.94 111 TYR A N 1
ATOM 849 C CA . TYR A 1 111 ? -1.423 -2.784 17.224 1.00 94.94 111 TYR A CA 1
ATOM 850 C C . TYR A 1 111 ? -0.304 -2.171 18.063 1.00 94.94 111 TYR A C 1
ATOM 852 O O . TYR A 1 111 ? 0.619 -2.868 18.482 1.00 94.94 111 TYR A O 1
ATOM 860 N N . ASP A 1 112 ? -0.373 -0.862 18.299 1.00 91.75 112 ASP A N 1
ATOM 861 C CA . ASP A 1 112 ? 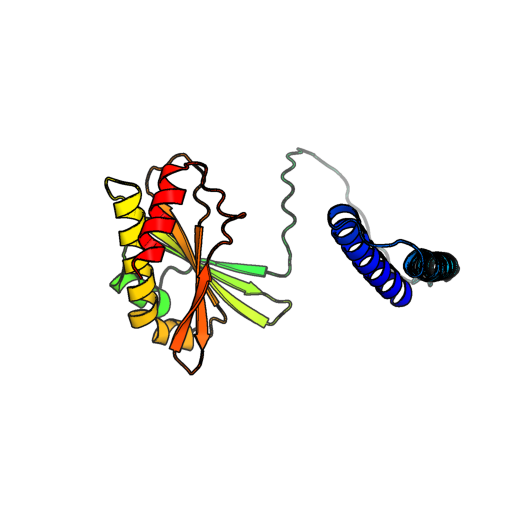0.573 -0.148 19.153 1.00 91.75 112 ASP A CA 1
ATOM 862 C C . ASP A 1 112 ? -0.038 0.088 20.540 1.00 91.75 112 ASP A C 1
ATOM 864 O O . ASP A 1 112 ? -0.897 0.954 20.725 1.00 91.75 112 ASP A O 1
ATOM 868 N N . ASN A 1 113 ? 0.445 -0.664 21.532 1.00 90.06 113 ASN A N 1
ATOM 869 C CA . ASN A 1 113 ? -0.018 -0.600 22.917 1.00 90.06 113 ASN A CA 1
ATOM 870 C C . ASN A 1 113 ? 0.269 0.751 23.596 1.00 90.06 113 ASN A C 1
ATOM 872 O O . ASN A 1 113 ? -0.389 1.082 24.582 1.00 90.06 113 ASN A O 1
ATOM 876 N N . LYS A 1 114 ? 1.237 1.547 23.111 1.00 89.94 114 LYS A N 1
ATOM 877 C CA . LYS A 1 114 ? 1.572 2.853 23.715 1.00 89.94 114 LYS A CA 1
ATOM 878 C C . LYS A 1 114 ? 0.522 3.910 23.391 1.00 89.94 114 LYS A C 1
ATOM 880 O O . LYS A 1 114 ? 0.266 4.781 24.220 1.00 89.94 114 LYS A O 1
ATOM 885 N N . VAL A 1 115 ? -0.045 3.858 22.187 1.00 89.38 115 VAL A N 1
ATOM 886 C CA . VAL A 1 115 ? -0.999 4.865 21.689 1.00 89.38 115 VAL A CA 1
ATOM 887 C C . VAL A 1 115 ? -2.412 4.321 21.486 1.00 89.38 115 VAL A C 1
ATOM 889 O O . VAL A 1 115 ? -3.329 5.109 21.275 1.00 89.38 115 VAL A O 1
ATOM 892 N N . GLY A 1 116 ? -2.609 3.004 21.592 1.00 90.81 116 GLY A N 1
ATOM 893 C CA . GLY A 1 116 ? -3.917 2.359 21.488 1.00 90.81 116 GLY A CA 1
ATOM 894 C C . GLY A 1 116 ? -4.502 2.411 20.078 1.00 90.81 116 GLY A C 1
ATOM 895 O O . GLY A 1 116 ? -5.704 2.606 19.927 1.00 90.81 116 GLY A O 1
ATOM 896 N N . THR A 1 117 ? -3.663 2.287 19.047 1.00 92.25 117 THR A N 1
ATOM 897 C CA . THR A 1 117 ? -4.088 2.377 17.641 1.00 92.25 117 THR A CA 1
ATOM 898 C C . THR A 1 117 ? -3.621 1.180 16.831 1.00 92.25 117 THR A C 1
ATOM 900 O O . THR A 1 117 ? -2.509 0.692 17.042 1.00 92.25 117 THR A O 1
ATOM 903 N N . THR A 1 118 ? -4.417 0.786 15.841 1.00 95.31 118 THR A N 1
ATOM 904 C CA . THR A 1 118 ? -4.072 -0.273 14.888 1.00 95.31 118 THR A CA 1
ATOM 905 C C . THR A 1 118 ? -3.760 0.328 13.528 1.00 95.31 118 THR A C 1
ATOM 907 O O . THR A 1 118 ? -4.587 1.050 12.975 1.00 95.31 118 THR A O 1
ATOM 910 N N . LEU A 1 119 ? -2.610 -0.026 12.957 1.00 95.75 119 LEU A N 1
ATOM 911 C CA . LEU A 1 119 ? -2.328 0.195 11.539 1.00 95.75 119 LEU A CA 1
ATOM 912 C C . LEU A 1 119 ? -2.351 -1.131 10.782 1.00 95.75 119 LEU A C 1
ATOM 914 O O . LEU A 1 119 ? -2.065 -2.186 11.349 1.00 95.75 119 LEU A O 1
ATOM 918 N N . ALA A 1 120 ? -2.634 -1.076 9.486 1.00 97.75 120 ALA A N 1
ATOM 919 C CA . ALA A 1 120 ? -2.463 -2.214 8.591 1.00 97.75 120 ALA A CA 1
ATOM 920 C C . ALA A 1 120 ? -1.193 -2.035 7.757 1.00 97.75 120 ALA A C 1
ATOM 922 O O . ALA A 1 120 ? -1.043 -1.032 7.061 1.00 97.75 120 ALA A O 1
ATOM 923 N N . ARG A 1 121 ? -0.290 -3.015 7.798 1.00 97.56 121 ARG A N 1
ATOM 924 C CA . ARG A 1 121 ? 0.837 -3.132 6.869 1.00 97.56 121 ARG A CA 1
ATOM 925 C C . ARG A 1 121 ? 0.456 -4.115 5.775 1.00 97.56 121 ARG A C 1
ATOM 927 O O . ARG A 1 121 ? 0.151 -5.268 6.065 1.00 97.56 121 ARG A O 1
ATOM 934 N N . VAL A 1 122 ? 0.496 -3.666 4.533 1.00 98.06 122 VAL A N 1
ATOM 935 C CA . VAL A 1 122 ? 0.139 -4.453 3.355 1.00 98.06 122 VAL A CA 1
ATOM 936 C C . VAL A 1 122 ? 1.364 -4.577 2.469 1.00 98.06 122 VAL A C 1
ATOM 938 O O . VAL A 1 122 ? 1.943 -3.564 2.106 1.00 98.06 122 VAL A O 1
ATOM 941 N N . ASN A 1 123 ? 1.743 -5.788 2.081 1.00 96.88 123 ASN A N 1
ATOM 942 C CA . ASN A 1 123 ? 2.738 -6.021 1.039 1.00 96.88 123 ASN A CA 1
ATOM 943 C C . ASN A 1 123 ? 2.009 -6.368 -0.255 1.00 96.88 123 ASN A C 1
ATOM 945 O O . ASN A 1 123 ? 1.342 -7.396 -0.309 1.00 96.88 123 ASN A O 1
ATOM 949 N N . ILE A 1 124 ? 2.115 -5.513 -1.273 1.00 97.94 124 ILE A N 1
ATOM 950 C CA . ILE A 1 124 ? 1.567 -5.755 -2.613 1.00 97.94 124 ILE A CA 1
ATOM 951 C C . ILE A 1 124 ? 2.686 -6.304 -3.487 1.00 97.94 124 ILE A C 1
ATOM 953 O O . ILE A 1 124 ? 3.747 -5.685 -3.571 1.00 97.94 124 ILE A O 1
ATOM 957 N N . TYR A 1 125 ? 2.433 -7.421 -4.165 1.00 97.12 125 TYR A N 1
ATOM 958 C CA . TYR A 1 125 ? 3.382 -8.036 -5.085 1.00 97.12 125 TYR A CA 1
ATOM 959 C C . TYR A 1 125 ? 2.921 -7.856 -6.533 1.00 97.12 125 TYR A C 1
ATOM 961 O O . TYR A 1 125 ? 1.816 -8.259 -6.894 1.00 97.12 125 TYR A O 1
ATOM 969 N N . VAL A 1 126 ? 3.771 -7.260 -7.370 1.00 97.31 126 VAL A N 1
ATOM 970 C CA . VAL A 1 126 ? 3.569 -7.133 -8.825 1.00 97.31 126 VAL A CA 1
ATOM 971 C C . VAL A 1 126 ? 4.611 -7.953 -9.594 1.00 97.31 126 VAL A C 1
ATOM 973 O O . VAL A 1 126 ? 5.614 -8.382 -9.027 1.00 97.31 126 VAL A O 1
ATOM 976 N N . SER A 1 127 ? 4.367 -8.226 -10.875 1.00 96.81 127 SER A N 1
ATOM 977 C CA . SER A 1 127 ? 5.235 -9.088 -11.700 1.00 96.81 127 SER A CA 1
ATOM 978 C C . SER A 1 127 ? 5.216 -8.706 -13.186 1.00 96.81 127 SER A C 1
ATOM 980 O O . SER A 1 127 ? 5.206 -9.547 -14.083 1.00 96.81 127 SER A O 1
ATOM 982 N N . GLU A 1 128 ? 5.198 -7.407 -13.458 1.00 97.06 128 GLU A N 1
ATOM 983 C CA . GLU A 1 128 ? 5.242 -6.848 -14.804 1.00 97.06 128 GLU A CA 1
ATOM 984 C C . GLU A 1 128 ? 6.654 -6.875 -15.405 1.00 97.06 128 GLU A C 1
ATOM 986 O O . GLU A 1 128 ? 7.669 -7.026 -14.720 1.00 97.06 128 GLU A O 1
ATOM 991 N N . LYS A 1 129 ? 6.718 -6.694 -16.729 1.00 95.62 129 LYS A N 1
ATOM 992 C CA . LYS A 1 129 ? 7.952 -6.838 -17.520 1.00 95.62 129 LYS A CA 1
ATOM 993 C C . LYS A 1 129 ? 8.995 -5.759 -17.262 1.00 95.62 129 LYS A C 1
ATOM 995 O O . LYS A 1 129 ? 10.180 -6.015 -17.463 1.00 95.62 129 LYS A O 1
ATOM 1000 N N . THR A 1 130 ? 8.570 -4.545 -16.923 1.00 95.31 130 THR A N 1
ATOM 1001 C CA . THR A 1 130 ? 9.472 -3.402 -16.756 1.00 95.31 130 THR A CA 1
ATOM 1002 C C . THR A 1 130 ? 9.280 -2.748 -15.391 1.00 95.31 130 THR A C 1
ATOM 1004 O O . THR A 1 130 ? 8.179 -2.805 -14.838 1.00 95.31 130 THR A O 1
ATOM 1007 N N . PRO A 1 131 ? 10.312 -2.072 -14.850 1.00 93.38 131 PRO A N 1
ATOM 1008 C CA . PRO A 1 131 ? 10.179 -1.324 -13.603 1.00 93.38 131 PRO A CA 1
ATOM 1009 C C . PRO A 1 131 ? 9.045 -0.292 -13.628 1.00 93.38 131 PRO A C 1
ATOM 1011 O O . PRO A 1 131 ? 8.327 -0.145 -12.643 1.00 93.38 131 PRO A O 1
ATOM 1014 N N . LEU A 1 132 ? 8.852 0.390 -14.764 1.00 95.31 132 LEU A N 1
ATOM 1015 C CA . LEU A 1 132 ? 7.792 1.387 -14.930 1.00 95.31 132 LEU A CA 1
ATOM 1016 C C . LEU A 1 132 ? 6.399 0.755 -14.948 1.00 95.31 132 LEU A C 1
ATOM 1018 O O . LEU A 1 132 ? 5.495 1.283 -14.306 1.00 95.31 132 LEU A O 1
ATOM 1022 N N . ASP A 1 133 ? 6.228 -0.382 -15.625 1.00 97.75 133 ASP A N 1
ATOM 1023 C CA . ASP A 1 133 ? 4.948 -1.097 -15.625 1.00 97.75 133 ASP A CA 1
ATOM 1024 C C . ASP A 1 133 ? 4.613 -1.616 -14.219 1.00 97.75 133 ASP A C 1
ATOM 1026 O O . ASP A 1 133 ? 3.479 -1.470 -13.771 1.00 97.75 133 ASP A O 1
ATOM 1030 N N . ASN A 1 134 ? 5.609 -2.128 -13.483 1.00 96.31 134 ASN A N 1
ATOM 1031 C CA . ASN A 1 134 ? 5.453 -2.529 -12.082 1.00 96.31 134 ASN A CA 1
ATOM 1032 C C . ASN A 1 134 ? 5.031 -1.353 -11.191 1.00 96.31 134 ASN A C 1
ATOM 1034 O O . ASN A 1 134 ? 4.097 -1.486 -10.401 1.00 96.31 134 ASN A O 1
ATOM 1038 N N . ALA A 1 135 ? 5.693 -0.200 -11.330 1.00 94.81 135 ALA A N 1
ATOM 1039 C CA . ALA A 1 135 ? 5.378 1.004 -10.565 1.00 94.81 135 ALA A CA 1
ATOM 1040 C C . ALA A 1 135 ? 3.950 1.502 -10.838 1.00 94.81 135 ALA A C 1
ATOM 1042 O O . ALA A 1 135 ? 3.191 1.730 -9.897 1.00 94.81 135 ALA A O 1
ATOM 1043 N N . ARG A 1 136 ? 3.555 1.609 -12.113 1.00 97.56 136 ARG A N 1
ATOM 1044 C CA . ARG A 1 136 ? 2.194 2.006 -12.507 1.00 97.56 136 ARG A CA 1
ATOM 1045 C C . ARG A 1 136 ? 1.151 1.022 -12.000 1.00 97.56 136 ARG A C 1
ATOM 1047 O O . ARG A 1 136 ? 0.187 1.433 -11.365 1.00 97.56 136 ARG A O 1
ATOM 1054 N N . LYS A 1 137 ? 1.385 -0.279 -12.197 1.00 98.38 137 LYS A N 1
ATOM 1055 C CA . LYS A 1 137 ? 0.483 -1.330 -11.721 1.00 98.38 137 LYS A CA 1
ATOM 1056 C C . LYS A 1 137 ? 0.270 -1.246 -10.213 1.00 98.38 137 LYS A C 1
ATOM 1058 O O . LYS A 1 137 ? -0.857 -1.368 -9.744 1.00 98.38 137 LYS A O 1
ATOM 1063 N N . TYR A 1 138 ? 1.343 -1.023 -9.460 1.00 97.50 138 TYR A N 1
ATOM 1064 C CA . TYR A 1 138 ? 1.269 -0.818 -8.021 1.00 97.50 138 TYR A CA 1
ATOM 1065 C C . TYR A 1 138 ? 0.433 0.418 -7.654 1.00 97.50 138 TYR A C 1
ATOM 1067 O O . TYR A 1 138 ? -0.452 0.304 -6.808 1.00 97.50 138 TYR A O 1
ATOM 1075 N N . LEU A 1 139 ? 0.659 1.573 -8.292 1.00 97.12 139 LEU A N 1
ATOM 1076 C CA . LEU A 1 139 ? -0.119 2.787 -8.016 1.00 97.12 139 LEU A CA 1
ATOM 1077 C C . LEU A 1 139 ? -1.606 2.606 -8.340 1.00 97.12 139 LEU A C 1
ATOM 1079 O O . LEU A 1 139 ? -2.444 2.988 -7.524 1.00 97.12 139 LEU A O 1
ATOM 1083 N N . ASP A 1 140 ? -1.934 1.954 -9.457 1.00 98.12 140 ASP A N 1
ATOM 1084 C CA . ASP A 1 140 ? -3.314 1.607 -9.813 1.00 98.12 140 ASP A CA 1
ATOM 1085 C C . ASP A 1 140 ? -3.977 0.765 -8.713 1.00 98.12 140 ASP A C 1
ATOM 1087 O O . ASP A 1 140 ? -5.096 1.057 -8.290 1.00 98.12 140 ASP A O 1
ATOM 1091 N N . ILE A 1 141 ? -3.270 -0.250 -8.196 1.00 98.56 141 ILE A N 1
ATOM 1092 C CA . ILE A 1 141 ? -3.755 -1.087 -7.089 1.00 98.56 141 ILE A CA 1
ATOM 1093 C C . ILE A 1 141 ? -3.971 -0.244 -5.828 1.00 98.56 141 ILE A C 1
ATOM 1095 O O . ILE A 1 141 ? -4.996 -0.402 -5.166 1.00 98.56 141 ILE A O 1
ATOM 1099 N N . VAL A 1 142 ? -3.042 0.653 -5.480 1.00 98.12 142 VAL A N 1
ATOM 1100 C CA . VAL A 1 142 ? -3.175 1.518 -4.295 1.00 98.12 142 VAL A CA 1
ATOM 1101 C C . VAL A 1 142 ? -4.400 2.428 -4.407 1.00 98.12 142 VAL A C 1
ATOM 1103 O O . VAL A 1 142 ? -5.164 2.538 -3.444 1.00 98.12 142 VAL A O 1
ATOM 1106 N N . LEU A 1 143 ? -4.611 3.060 -5.564 1.00 97.38 143 LEU A N 1
ATOM 1107 C CA . LEU A 1 143 ? -5.767 3.925 -5.810 1.00 97.38 143 LEU A CA 1
ATOM 1108 C C . LEU A 1 143 ? -7.079 3.131 -5.750 1.00 97.38 143 LEU A C 1
ATOM 1110 O O . LEU A 1 143 ? -8.020 3.546 -5.071 1.00 97.38 143 LEU A O 1
ATOM 1114 N N . ASP A 1 144 ? -7.117 1.946 -6.359 1.00 98.25 144 ASP A N 1
ATOM 1115 C CA . ASP A 1 144 ? -8.280 1.064 -6.294 1.00 98.25 144 ASP A CA 1
ATOM 1116 C C . ASP A 1 144 ? -8.562 0.570 -4.867 1.00 98.25 144 ASP A C 1
ATOM 1118 O O . ASP A 1 144 ? -9.720 0.532 -4.448 1.00 98.25 144 ASP A O 1
ATOM 1122 N N . MET A 1 145 ? -7.533 0.207 -4.094 1.00 98.25 145 MET A N 1
ATOM 1123 C CA . MET A 1 145 ? -7.689 -0.200 -2.694 1.00 98.25 145 MET A CA 1
ATOM 1124 C C . MET A 1 145 ? -8.190 0.958 -1.829 1.00 98.25 145 MET A C 1
ATOM 1126 O O . MET A 1 145 ? -9.066 0.750 -0.991 1.00 98.25 145 MET A O 1
ATOM 1130 N N . ARG A 1 146 ? -7.690 2.181 -2.038 1.00 97.44 146 ARG A N 1
ATOM 1131 C CA . ARG A 1 146 ? -8.199 3.381 -1.357 1.00 97.44 146 ARG A CA 1
ATOM 1132 C C . ARG A 1 146 ? -9.706 3.531 -1.580 1.00 97.44 146 ARG A C 1
ATOM 1134 O O . ARG A 1 146 ? -10.453 3.690 -0.613 1.00 97.44 146 ARG A O 1
ATOM 1141 N N . ASP A 1 147 ? -10.142 3.437 -2.833 1.00 96.56 147 ASP A N 1
ATOM 1142 C CA . ASP A 1 147 ? -11.522 3.735 -3.221 1.00 96.56 147 ASP A CA 1
ATOM 1143 C C . ASP A 1 147 ? -12.491 2.596 -2.879 1.00 96.56 147 ASP A C 1
ATOM 1145 O O . ASP A 1 147 ? -13.596 2.839 -2.388 1.00 96.56 147 ASP A O 1
ATOM 1149 N N . LYS A 1 148 ? -12.082 1.342 -3.094 1.00 97.88 148 LYS A N 1
ATOM 1150 C CA . LYS A 1 148 ? -12.946 0.162 -2.922 1.00 97.88 148 LYS A CA 1
ATOM 1151 C C . LYS A 1 148 ? -12.898 -0.404 -1.502 1.00 97.88 148 LYS A C 1
ATOM 1153 O O . LYS A 1 148 ? -13.919 -0.884 -1.014 1.00 97.88 148 LYS A O 1
ATOM 1158 N N . CYS A 1 149 ? -11.756 -0.321 -0.816 1.00 98.12 149 CYS A N 1
ATOM 1159 C CA . CYS A 1 149 ? -11.565 -0.934 0.506 1.00 98.12 149 CYS A CA 1
ATOM 1160 C C . CYS A 1 149 ? -11.697 0.053 1.674 1.00 98.12 149 CYS A C 1
ATOM 1162 O O . CYS A 1 149 ? -11.780 -0.382 2.824 1.00 98.12 149 CYS A O 1
ATOM 1164 N N . GLY A 1 150 ? -11.784 1.366 1.419 1.00 96.38 150 GLY A N 1
ATOM 1165 C CA . GLY A 1 150 ? -11.858 2.392 2.468 1.00 96.38 150 GLY A CA 1
ATOM 1166 C C . GLY A 1 150 ? -12.989 2.179 3.484 1.00 96.38 150 GLY A C 1
ATOM 1167 O O . GLY A 1 150 ? -12.817 2.445 4.674 1.00 96.38 150 GLY A O 1
ATOM 1168 N N . GLY A 1 151 ? -14.129 1.626 3.050 1.00 96.88 151 GLY A N 1
ATOM 1169 C CA . GLY A 1 151 ? -15.229 1.255 3.946 1.00 96.88 151 GLY A CA 1
ATOM 1170 C C . GLY A 1 151 ? -14.860 0.140 4.932 1.00 96.88 151 GLY A C 1
ATOM 1171 O O . GLY A 1 151 ? -15.171 0.248 6.119 1.00 96.88 151 GLY A O 1
ATOM 1172 N N . ALA A 1 152 ? -14.159 -0.895 4.463 1.00 97.69 152 ALA A N 1
ATOM 1173 C CA . ALA A 1 152 ? -13.685 -1.992 5.303 1.00 97.69 152 ALA A CA 1
ATOM 1174 C C . ALA A 1 152 ? -12.580 -1.520 6.262 1.00 97.69 152 ALA A C 1
ATOM 1176 O O . ALA A 1 152 ? -12.645 -1.806 7.455 1.00 97.69 152 ALA A O 1
ATOM 1177 N N . PHE A 1 153 ? -11.624 -0.719 5.775 1.00 97.44 153 PHE A N 1
ATOM 1178 C CA . PHE A 1 153 ? -10.567 -0.130 6.608 1.00 97.44 153 PHE A CA 1
ATOM 1179 C C . PHE A 1 153 ? -11.137 0.736 7.734 1.00 97.44 153 PHE A C 1
ATOM 1181 O O . PHE A 1 153 ? -10.670 0.688 8.868 1.00 97.44 153 PHE A O 1
ATOM 1188 N N . LYS A 1 154 ? -12.188 1.511 7.442 1.00 95.94 154 LYS A N 1
ATOM 1189 C CA . LYS A 1 154 ? -12.879 2.331 8.441 1.00 95.94 154 LYS A CA 1
ATOM 1190 C C . LYS A 1 154 ? -13.566 1.482 9.508 1.00 95.94 154 LYS A C 1
ATOM 1192 O O . LYS A 1 154 ? -13.499 1.821 10.681 1.00 95.94 154 LYS A O 1
ATOM 1197 N N . LYS A 1 155 ? -14.236 0.393 9.119 1.00 96.00 155 LYS A N 1
ATOM 1198 C CA . LYS A 1 155 ? -14.881 -0.524 10.076 1.00 96.00 155 LYS A CA 1
ATOM 1199 C C . LYS A 1 155 ? -13.870 -1.246 10.967 1.00 96.00 155 LYS A C 1
ATOM 1201 O O . LYS A 1 155 ? -14.191 -1.526 12.115 1.00 96.00 155 LYS A O 1
ATOM 1206 N N . ALA A 1 156 ? -12.683 -1.534 10.436 1.00 95.50 156 ALA A N 1
ATOM 1207 C CA . ALA A 1 156 ? -11.567 -2.109 11.183 1.00 95.50 156 ALA A CA 1
ATOM 1208 C C . ALA A 1 156 ? -10.814 -1.083 12.056 1.00 95.50 156 ALA A C 1
ATOM 1210 O O . ALA A 1 156 ? -9.879 -1.462 12.753 1.00 95.50 156 ALA A O 1
ATOM 1211 N N . ASP A 1 157 ? -11.229 0.190 12.026 1.00 95.38 157 ASP A N 1
ATOM 1212 C CA . ASP A 1 157 ? -10.663 1.295 12.808 1.00 95.38 157 ASP A CA 1
ATOM 1213 C C . ASP A 1 157 ? -9.146 1.472 12.625 1.00 95.38 157 ASP A C 1
ATOM 1215 O O . ASP A 1 157 ? -8.402 1.746 13.568 1.00 95.38 157 ASP A O 1
ATOM 1219 N N . TYR A 1 158 ? -8.660 1.300 11.391 1.00 96.31 158 TYR A N 1
ATOM 1220 C CA . TYR A 1 158 ? -7.251 1.552 11.109 1.00 96.31 158 TYR A CA 1
ATOM 1221 C C . TYR A 1 158 ? -6.947 3.050 11.162 1.00 96.31 158 TYR A C 1
ATOM 1223 O O . TYR A 1 158 ? -7.554 3.860 10.465 1.00 96.31 158 TYR A O 1
ATOM 1231 N N . ASN A 1 159 ? -5.950 3.439 11.953 1.00 95.12 159 ASN A N 1
ATOM 1232 C CA . ASN A 1 159 ? -5.483 4.826 11.954 1.00 95.12 159 ASN A CA 1
ATOM 1233 C C . ASN A 1 159 ? -4.600 5.133 10.734 1.00 95.12 159 ASN A C 1
ATOM 1235 O O . ASN A 1 159 ? -4.444 6.294 10.361 1.00 95.12 159 ASN A O 1
ATOM 1239 N N . LYS A 1 160 ? -4.014 4.094 10.129 1.00 95.94 160 LYS A N 1
ATOM 1240 C CA . LYS A 1 160 ? -3.186 4.170 8.929 1.00 95.94 160 LYS A CA 1
ATOM 1241 C C . LYS A 1 160 ? -3.171 2.824 8.201 1.00 95.94 160 LYS A C 1
ATOM 1243 O O . LYS A 1 160 ? -3.137 1.769 8.832 1.00 95.94 160 LYS A O 1
ATOM 1248 N N . VAL A 1 161 ? -3.128 2.863 6.874 1.00 97.94 161 VAL A N 1
ATOM 1249 C CA . VAL A 1 161 ? -2.832 1.705 6.021 1.00 97.94 161 VAL A CA 1
ATOM 1250 C C . VAL A 1 161 ? -1.555 2.005 5.247 1.00 97.94 161 VAL A C 1
ATOM 1252 O O . VAL A 1 161 ? -1.495 2.977 4.502 1.00 97.94 161 VAL A O 1
ATOM 1255 N N . VAL A 1 162 ? -0.522 1.193 5.442 1.00 97.00 162 VAL A N 1
ATOM 1256 C CA . VAL A 1 162 ? 0.780 1.330 4.782 1.00 97.00 162 VAL A CA 1
ATOM 1257 C C . VAL A 1 162 ? 0.888 0.244 3.724 1.00 97.00 162 VAL A C 1
ATOM 1259 O O . VAL A 1 162 ? 0.946 -0.938 4.059 1.00 97.00 162 VAL A O 1
ATOM 1262 N N . LEU A 1 163 ? 0.896 0.637 2.453 1.00 97.62 163 LEU A N 1
ATOM 1263 C CA . LEU A 1 163 ? 0.966 -0.274 1.316 1.00 97.62 163 LEU A CA 1
ATOM 1264 C C . LEU A 1 163 ? 2.392 -0.276 0.783 1.00 97.62 163 LEU A C 1
ATOM 1266 O O . LEU A 1 163 ? 2.866 0.751 0.320 1.00 97.62 163 LEU A O 1
ATOM 1270 N N . HIS A 1 164 ? 3.084 -1.402 0.894 1.00 95.06 164 HIS A N 1
ATOM 1271 C CA . HIS A 1 164 ? 4.456 -1.603 0.453 1.00 95.06 164 HIS A CA 1
ATOM 1272 C C . HIS A 1 164 ? 4.491 -2.153 -0.969 1.00 95.06 164 HIS A C 1
ATOM 1274 O O . HIS A 1 164 ? 3.777 -3.103 -1.305 1.00 95.06 164 HIS A O 1
ATOM 1280 N N . PHE A 1 165 ? 5.369 -1.574 -1.778 1.00 93.94 165 PHE A N 1
ATOM 1281 C CA . PHE A 1 165 ? 5.658 -2.012 -3.133 1.00 93.94 165 PHE A CA 1
ATOM 1282 C C . PHE A 1 165 ? 6.674 -3.153 -3.126 1.00 93.94 165 PHE A C 1
ATOM 1284 O O . PHE A 1 165 ? 7.786 -2.988 -2.631 1.00 93.94 165 PHE A O 1
ATOM 1291 N N . ASN A 1 166 ? 6.304 -4.290 -3.711 1.00 93.50 166 ASN A N 1
ATOM 1292 C CA . ASN A 1 166 ? 7.187 -5.434 -3.901 1.00 93.50 166 ASN A CA 1
ATOM 1293 C C . ASN A 1 166 ? 7.039 -5.973 -5.326 1.00 93.50 166 ASN A C 1
ATOM 1295 O O . ASN A 1 166 ? 5.956 -5.935 -5.912 1.00 93.50 166 ASN A O 1
ATOM 1299 N N . VAL A 1 167 ? 8.117 -6.537 -5.864 1.00 93.44 167 VAL A N 1
ATOM 1300 C CA . VAL A 1 167 ? 8.128 -7.204 -7.170 1.00 93.44 167 VAL A CA 1
ATOM 1301 C C . VAL A 1 167 ? 8.475 -8.672 -6.951 1.00 93.44 167 VAL A C 1
ATOM 1303 O O . VAL A 1 167 ? 9.423 -8.985 -6.231 1.00 93.44 167 VAL A O 1
ATOM 1306 N N . ARG A 1 168 ? 7.693 -9.584 -7.535 1.00 92.75 168 ARG A N 1
ATOM 1307 C CA . ARG A 1 168 ? 7.974 -11.024 -7.477 1.00 92.75 168 ARG A CA 1
ATOM 1308 C C . ARG A 1 168 ? 9.327 -11.322 -8.118 1.00 92.75 168 ARG A C 1
ATOM 1310 O O . ARG A 1 168 ? 9.684 -10.725 -9.128 1.00 92.75 168 ARG A O 1
ATOM 1317 N N . ASP A 1 169 ? 10.058 -12.249 -7.505 1.00 86.94 169 ASP A N 1
ATOM 1318 C CA . ASP A 1 169 ? 11.360 -12.742 -7.972 1.00 86.94 169 ASP A CA 1
ATOM 1319 C C . ASP A 1 169 ? 12.455 -11.666 -8.119 1.00 86.94 169 ASP A C 1
ATOM 1321 O O . ASP A 1 169 ? 13.486 -11.903 -8.750 1.00 86.94 169 ASP A O 1
ATOM 1325 N N . PHE A 1 170 ? 12.262 -10.484 -7.526 1.00 86.06 170 PHE A N 1
ATOM 1326 C CA . PHE A 1 170 ? 13.292 -9.456 -7.461 1.00 86.06 170 PHE A CA 1
ATOM 1327 C C . PHE A 1 170 ? 14.236 -9.728 -6.283 1.00 86.06 170 PHE A C 1
ATOM 1329 O O . PHE A 1 170 ? 13.804 -9.798 -5.137 1.00 86.06 170 PHE A O 1
ATOM 1336 N N . ASP A 1 171 ? 15.527 -9.878 -6.578 1.00 76.81 171 ASP A N 1
ATOM 1337 C CA . ASP A 1 171 ? 16.574 -10.275 -5.618 1.00 76.81 171 ASP A CA 1
ATOM 1338 C C . ASP A 1 171 ? 17.201 -9.082 -4.862 1.00 76.81 171 ASP A C 1
ATOM 1340 O O . ASP A 1 171 ? 18.168 -9.229 -4.121 1.00 76.81 171 ASP A O 1
ATOM 1344 N N . GLY A 1 172 ? 16.683 -7.868 -5.076 1.00 75.31 172 GLY A N 1
ATOM 1345 C CA . GLY A 1 172 ? 17.153 -6.655 -4.408 1.00 75.31 172 GLY A CA 1
ATOM 1346 C C . GLY A 1 172 ? 16.191 -6.147 -3.335 1.00 75.31 172 GLY A C 1
ATOM 1347 O O . GLY A 1 172 ? 15.013 -6.496 -3.296 1.00 75.31 172 GLY A O 1
ATOM 1348 N N . ASP A 1 173 ? 16.678 -5.231 -2.502 1.00 73.19 173 ASP A N 1
ATOM 1349 C CA . ASP A 1 173 ? 15.826 -4.522 -1.552 1.00 73.19 173 ASP A CA 1
ATOM 1350 C C . ASP A 1 173 ? 14.975 -3.483 -2.289 1.00 73.19 173 ASP A C 1
ATOM 1352 O O . ASP A 1 173 ? 15.515 -2.567 -2.929 1.00 73.19 173 ASP A O 1
ATOM 1356 N N . LEU A 1 174 ? 13.650 -3.634 -2.193 1.00 77.25 174 LEU A N 1
ATOM 1357 C CA . LEU A 1 174 ? 12.672 -2.637 -2.614 1.00 77.25 174 LEU A CA 1
ATOM 1358 C C . LEU A 1 174 ? 11.983 -2.049 -1.379 1.00 77.25 174 LEU A C 1
ATOM 1360 O O . LEU A 1 174 ? 11.013 -2.610 -0.875 1.00 77.25 174 LEU A O 1
ATOM 1364 N N . PHE A 1 175 ? 12.464 -0.909 -0.879 1.00 81.81 175 PHE A N 1
ATOM 1365 C CA . PHE A 1 175 ? 11.762 -0.176 0.172 1.00 81.81 175 PHE A CA 1
ATOM 1366 C C . PHE A 1 175 ? 11.045 1.056 -0.387 1.00 81.81 175 PHE A C 1
ATOM 1368 O O . PHE A 1 175 ? 11.599 2.153 -0.457 1.00 81.81 175 PHE A O 1
ATOM 1375 N N . PHE A 1 176 ? 9.783 0.871 -0.773 1.00 89.06 176 PHE A N 1
ATOM 1376 C CA . PHE A 1 176 ? 8.860 1.956 -1.094 1.00 89.06 176 PHE A CA 1
ATOM 1377 C C . PHE A 1 176 ? 7.460 1.627 -0.572 1.00 89.06 176 PHE A C 1
ATOM 1379 O O . PHE A 1 176 ? 7.040 0.469 -0.591 1.00 89.06 176 PHE A O 1
ATOM 1386 N N . TYR A 1 177 ? 6.734 2.641 -0.105 1.00 92.56 177 TYR A N 1
ATOM 1387 C CA . TYR A 1 177 ? 5.352 2.492 0.336 1.00 92.56 177 TYR A CA 1
ATOM 1388 C C . TYR A 1 177 ? 4.547 3.774 0.137 1.00 92.56 177 TYR A C 1
ATOM 1390 O O . TYR A 1 177 ? 5.107 4.871 0.070 1.00 92.56 177 TYR A O 1
ATOM 1398 N N . ILE A 1 178 ? 3.224 3.624 0.099 1.00 94.75 178 ILE A N 1
ATOM 1399 C CA . ILE A 1 178 ? 2.249 4.713 0.209 1.00 94.75 178 ILE A CA 1
ATOM 1400 C C . ILE A 1 178 ? 1.465 4.544 1.507 1.00 94.75 178 ILE A C 1
ATOM 1402 O O . ILE A 1 178 ? 1.106 3.434 1.896 1.00 94.75 178 ILE A O 1
ATOM 1406 N N . GLU A 1 179 ? 1.197 5.657 2.179 1.00 95.75 179 GLU A N 1
ATOM 1407 C CA . GLU A 1 179 ? 0.354 5.703 3.364 1.00 95.75 179 GLU A CA 1
ATOM 1408 C C . GLU A 1 179 ? -1.032 6.235 3.013 1.00 95.75 179 GLU A C 1
ATOM 1410 O O . GLU A 1 179 ? -1.166 7.312 2.425 1.00 95.75 179 GLU A O 1
ATOM 1415 N N . LEU A 1 180 ? -2.060 5.509 3.443 1.00 97.50 180 LEU A N 1
ATOM 1416 C CA . LEU A 1 180 ? -3.431 5.988 3.479 1.00 97.50 180 LEU A CA 1
ATOM 1417 C C . LEU A 1 180 ? -3.827 6.292 4.922 1.00 97.50 180 LEU A C 1
ATOM 1419 O O . LEU A 1 180 ? -3.648 5.450 5.804 1.00 97.50 180 LEU A O 1
ATOM 1423 N N . SER A 1 181 ? -4.421 7.458 5.150 1.00 96.31 181 SER A N 1
ATOM 1424 C CA . SER A 1 181 ? -4.967 7.845 6.455 1.00 96.31 181 SER A CA 1
ATOM 1425 C C . SER A 1 181 ? -6.441 8.240 6.330 1.00 96.31 181 SER A C 1
ATOM 1427 O O . SER A 1 181 ? -6.841 8.775 5.290 1.00 96.31 181 SER A O 1
ATOM 1429 N N . PRO A 1 182 ? -7.265 7.982 7.360 1.00 95.44 182 PRO A N 1
ATOM 1430 C CA . PRO A 1 182 ? -8.656 8.397 7.360 1.00 95.44 182 PRO A CA 1
ATOM 1431 C C . PRO A 1 182 ? -8.765 9.921 7.526 1.00 95.44 182 PRO A C 1
ATOM 1433 O O . PRO A 1 182 ? -8.270 10.493 8.494 1.00 95.44 182 PRO A O 1
ATOM 1436 N N . GLU A 1 183 ? -9.473 10.579 6.613 1.00 93.69 183 GLU A N 1
ATOM 1437 C CA . GLU A 1 183 ? -9.801 12.003 6.669 1.00 93.69 183 GLU A CA 1
ATOM 1438 C C . GLU A 1 183 ? -11.247 12.202 6.188 1.00 93.69 183 GLU A C 1
ATOM 1440 O O . GLU A 1 183 ? -11.677 11.627 5.193 1.00 93.69 183 GLU A O 1
ATOM 1445 N N . ASN A 1 184 ? -12.051 12.971 6.930 1.00 88.56 184 ASN A N 1
ATOM 1446 C CA . ASN A 1 184 ? -13.443 13.293 6.571 1.00 88.56 184 ASN A CA 1
ATOM 1447 C C . ASN A 1 184 ? -14.332 12.079 6.209 1.00 88.56 184 ASN A C 1
ATOM 1449 O O . ASN A 1 184 ? -15.296 12.192 5.455 1.00 88.56 184 ASN A O 1
ATOM 1453 N N . GLY A 1 185 ? -14.041 10.911 6.791 1.00 83.81 185 GLY A N 1
ATOM 1454 C CA . GLY A 1 185 ? -14.825 9.691 6.610 1.00 83.81 185 GLY A CA 1
ATOM 1455 C C . GLY A 1 185 ? -14.436 8.822 5.411 1.00 83.81 185 GLY A C 1
ATOM 1456 O O . GLY A 1 185 ? -15.094 7.794 5.232 1.00 83.81 185 GLY A O 1
ATOM 1457 N N . ALA A 1 186 ? -13.389 9.188 4.667 1.00 92.38 186 ALA A N 1
ATOM 1458 C CA . ALA A 1 186 ? -12.764 8.400 3.605 1.00 92.38 186 ALA A CA 1
ATOM 1459 C C . ALA A 1 186 ? -11.251 8.249 3.860 1.00 92.38 186 ALA A C 1
ATOM 1461 O O . ALA A 1 186 ? -10.706 8.885 4.756 1.00 92.38 186 ALA A O 1
ATOM 1462 N N . TYR A 1 187 ? -10.575 7.378 3.111 1.00 95.56 187 TYR A N 1
ATOM 1463 C CA . TYR A 1 187 ? -9.117 7.243 3.177 1.00 95.56 187 TYR A CA 1
ATOM 1464 C C . TYR A 1 187 ? -8.462 8.054 2.066 1.00 95.56 187 TYR A C 1
ATOM 1466 O O . TYR A 1 187 ? -8.912 8.028 0.922 1.00 95.56 187 TYR A O 1
ATOM 1474 N N . HIS A 1 188 ? -7.375 8.741 2.400 1.00 95.31 188 HIS A N 1
ATOM 1475 C CA . HIS A 1 188 ? -6.629 9.597 1.483 1.00 95.31 188 HIS A CA 1
ATOM 1476 C C . HIS A 1 188 ? -5.144 9.273 1.545 1.00 95.31 188 HIS A C 1
ATOM 1478 O O . HIS A 1 188 ? -4.651 8.835 2.584 1.00 95.31 188 HIS A O 1
ATOM 1484 N N . ILE A 1 189 ? -4.430 9.514 0.444 1.00 94.75 189 ILE A N 1
ATOM 1485 C CA . ILE A 1 189 ? -2.969 9.428 0.434 1.00 94.75 189 ILE A CA 1
ATOM 1486 C C . ILE A 1 189 ? -2.433 10.530 1.347 1.00 94.75 189 ILE A C 1
ATOM 1488 O O . ILE A 1 189 ? -2.605 11.713 1.064 1.00 94.75 189 ILE A O 1
ATOM 1492 N N . SER A 1 190 ? -1.807 10.133 2.451 1.00 92.25 190 SER A N 1
ATOM 1493 C CA . SER A 1 190 ? -1.247 11.048 3.451 1.00 92.25 190 SER A CA 1
ATOM 1494 C C . SER A 1 190 ? 0.268 11.190 3.347 1.00 92.25 190 SER A C 1
ATOM 1496 O O . SER A 1 190 ? 0.848 12.087 3.954 1.00 92.25 190 SER A O 1
ATOM 1498 N N . GLY A 1 191 ? 0.917 10.300 2.599 1.00 89.00 191 GLY A N 1
ATOM 1499 C CA . GLY A 1 191 ? 2.356 10.316 2.401 1.00 89.00 191 GLY A CA 1
ATOM 1500 C C . GLY A 1 191 ? 2.850 9.106 1.622 1.00 89.00 191 GLY A C 1
ATOM 1501 O O . GLY A 1 191 ? 2.093 8.198 1.279 1.00 89.00 191 GLY A O 1
ATOM 1502 N N . SER A 1 192 ? 4.147 9.101 1.366 1.00 85.75 192 SER A N 1
ATOM 1503 C CA . SER A 1 192 ? 4.889 7.983 0.795 1.00 85.75 192 SER A CA 1
ATOM 1504 C C . SER A 1 192 ? 6.252 7.895 1.470 1.00 85.75 192 SER A C 1
ATOM 1506 O O . SER A 1 192 ? 6.651 8.817 2.190 1.00 85.75 192 SER A O 1
ATOM 1508 N N . ALA A 1 193 ? 6.980 6.807 1.222 1.00 79.62 193 ALA A N 1
ATOM 1509 C CA . ALA A 1 193 ? 8.371 6.697 1.647 1.00 79.62 193 ALA A CA 1
ATOM 1510 C C . ALA A 1 193 ? 9.162 7.965 1.229 1.00 79.62 193 ALA A C 1
ATOM 1512 O O . ALA A 1 193 ? 9.081 8.366 0.062 1.00 79.62 193 ALA A O 1
ATOM 1513 N N . PRO A 1 194 ? 9.889 8.620 2.159 1.00 61.91 194 PRO A N 1
ATOM 1514 C CA . PRO A 1 194 ? 10.710 9.791 1.856 1.00 61.91 194 PRO A CA 1
ATOM 1515 C C . PRO A 1 194 ? 11.738 9.479 0.767 1.00 61.91 194 PRO A C 1
ATOM 1517 O O . PRO A 1 194 ? 12.335 8.407 0.801 1.00 61.91 194 PRO A O 1
ATOM 1520 N N . ALA A 1 195 ? 11.986 10.411 -0.161 1.00 55.25 195 ALA A N 1
ATOM 1521 C CA . ALA A 1 195 ? 12.902 10.211 -1.294 1.00 55.25 195 ALA A CA 1
ATOM 1522 C C . ALA A 1 195 ? 14.337 9.808 -0.885 1.00 55.25 195 ALA A C 1
ATOM 1524 O O . ALA A 1 195 ? 15.043 9.167 -1.655 1.00 55.25 195 ALA A O 1
ATOM 1525 N N . ASP A 1 196 ? 14.760 10.161 0.329 1.00 51.28 196 ASP A N 1
ATOM 1526 C CA . ASP A 1 196 ? 16.042 9.815 0.953 1.00 51.28 196 ASP A CA 1
ATOM 1527 C C . ASP A 1 196 ? 16.041 8.463 1.694 1.00 51.28 196 ASP A C 1
ATOM 1529 O O . ASP A 1 196 ? 17.104 7.939 2.020 1.00 51.28 196 ASP A O 1
ATOM 1533 N N . VAL A 1 197 ? 14.859 7.890 1.937 1.00 48.38 197 VAL A N 1
ATOM 1534 C CA . VAL A 1 197 ? 14.624 6.581 2.579 1.00 48.38 197 VAL A CA 1
ATOM 1535 C C . VAL A 1 197 ? 14.172 5.534 1.557 1.00 48.38 197 VAL A C 1
ATOM 1537 O O . VAL A 1 197 ? 13.996 4.368 1.907 1.00 48.38 197 VAL A O 1
ATOM 1540 N N . ILE A 1 198 ? 14.031 5.917 0.283 1.00 53.50 198 ILE A N 1
ATOM 1541 C CA . ILE A 1 198 ? 13.918 5.000 -0.852 1.00 53.50 198 ILE A CA 1
ATOM 1542 C C . ILE A 1 198 ? 15.232 4.203 -0.933 1.00 53.50 198 ILE A C 1
ATOM 1544 O O . ILE A 1 198 ? 16.118 4.470 -1.740 1.00 53.50 198 ILE A O 1
ATOM 1548 N N . SER A 1 199 ? 15.375 3.202 -0.066 1.00 52.50 199 SER A N 1
ATOM 1549 C CA . SER A 1 199 ? 16.356 2.137 -0.206 1.00 52.50 199 SER A CA 1
ATOM 1550 C C . SER A 1 199 ? 15.826 1.192 -1.275 1.00 52.50 199 SER A C 1
ATOM 1552 O O . SER A 1 199 ? 15.411 0.069 -1.004 1.00 52.50 199 SER A O 1
ATOM 1554 N N . LEU A 1 200 ? 15.754 1.702 -2.501 1.00 62.34 200 LEU A N 1
ATOM 1555 C CA . LEU A 1 200 ? 15.671 0.869 -3.683 1.00 62.34 200 LEU A CA 1
ATOM 1556 C C . LEU A 1 200 ? 17.114 0.648 -4.095 1.00 62.34 200 LEU A C 1
ATOM 1558 O O . LEU A 1 200 ? 17.800 1.587 -4.500 1.00 62.34 200 LEU A O 1
ATOM 1562 N N . SER A 1 201 ? 17.563 -0.593 -3.963 1.00 65.62 201 SER A N 1
ATOM 1563 C CA . SER A 1 201 ? 18.881 -1.038 -4.426 1.00 65.62 201 SER A CA 1
ATOM 1564 C C . SER A 1 201 ? 19.094 -0.817 -5.936 1.00 65.62 201 SER A C 1
ATOM 1566 O O . SER A 1 201 ? 20.229 -0.842 -6.409 1.00 65.62 201 SER A O 1
ATOM 1568 N N . ASP A 1 202 ? 18.017 -0.546 -6.683 1.00 78.12 202 ASP A N 1
ATOM 1569 C CA . ASP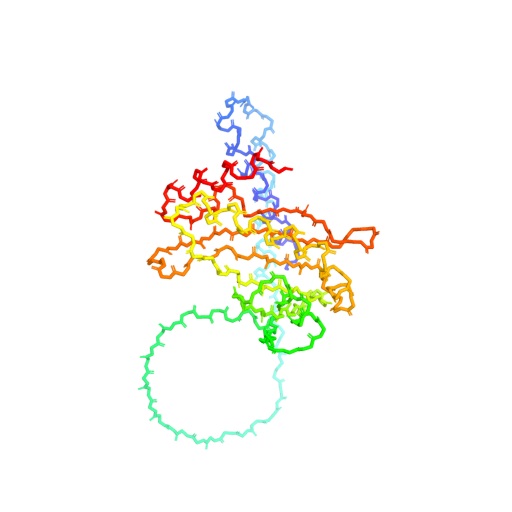 A 1 202 ? 17.993 -0.396 -8.134 1.00 78.12 202 ASP A CA 1
ATOM 1570 C C . ASP A 1 202 ? 17.485 0.998 -8.566 1.00 78.12 202 ASP A C 1
ATOM 1572 O O . ASP A 1 202 ? 16.321 1.365 -8.367 1.00 78.12 202 ASP A O 1
ATOM 1576 N N . GLU A 1 203 ? 18.365 1.779 -9.207 1.00 85.06 203 GLU A N 1
ATOM 1577 C CA . GLU A 1 203 ? 18.056 3.116 -9.739 1.00 85.06 203 GLU A CA 1
ATOM 1578 C C . GLU A 1 203 ? 16.913 3.121 -10.768 1.00 85.06 203 GLU A C 1
ATOM 1580 O O . GLU A 1 203 ? 16.245 4.145 -10.952 1.00 85.06 203 GLU A O 1
ATOM 1585 N N . SER A 1 204 ? 16.693 2.013 -11.483 1.00 88.81 204 SER A N 1
ATOM 1586 C CA . SER A 1 204 ? 15.622 1.920 -12.475 1.00 88.81 204 SER A CA 1
ATOM 1587 C C . SER A 1 204 ? 14.249 1.970 -11.808 1.00 88.81 204 SER A C 1
ATOM 1589 O O . SER A 1 204 ? 13.364 2.670 -12.303 1.00 88.81 204 SER A O 1
ATOM 1591 N N . TYR A 1 205 ? 14.099 1.333 -10.643 1.00 88.19 205 TYR A N 1
ATOM 1592 C CA . TYR A 1 205 ? 12.875 1.391 -9.847 1.00 88.19 205 TYR A CA 1
ATOM 1593 C C . TYR A 1 205 ? 12.670 2.757 -9.194 1.00 88.19 205 TYR A C 1
ATOM 1595 O O . TYR A 1 205 ? 11.536 3.229 -9.150 1.00 88.19 205 TYR A O 1
ATOM 1603 N N . GLN A 1 206 ? 13.740 3.445 -8.777 1.00 85.88 206 GLN A N 1
ATOM 1604 C CA . GLN A 1 206 ? 13.639 4.829 -8.287 1.00 85.88 206 GLN A CA 1
ATOM 1605 C C . GLN A 1 206 ? 13.044 5.757 -9.356 1.00 85.88 206 GLN A C 1
ATOM 1607 O O . GLN A 1 206 ? 12.064 6.459 -9.108 1.00 85.88 206 GLN A O 1
ATOM 1612 N N . LYS A 1 207 ? 13.604 5.724 -10.573 1.00 88.94 207 LYS A N 1
ATOM 1613 C CA . LYS A 1 207 ? 13.129 6.541 -11.703 1.00 88.94 207 LYS A CA 1
ATOM 1614 C C . LYS A 1 207 ? 11.716 6.155 -12.130 1.00 88.94 207 LYS A C 1
ATOM 1616 O O . LYS A 1 207 ? 10.910 7.037 -12.415 1.00 88.94 207 LYS A O 1
ATOM 1621 N N . ALA A 1 208 ? 11.419 4.858 -12.168 1.00 91.88 208 ALA A N 1
ATOM 1622 C CA . ALA A 1 208 ? 10.102 4.342 -12.513 1.00 91.88 208 ALA A CA 1
ATOM 1623 C C . ALA A 1 208 ? 9.018 4.812 -11.535 1.00 91.88 208 ALA A C 1
ATOM 1625 O O . ALA A 1 208 ? 7.993 5.319 -11.979 1.00 91.88 208 ALA A O 1
ATOM 1626 N N . LEU A 1 209 ? 9.259 4.695 -10.225 1.00 90.25 209 LEU A N 1
ATOM 1627 C CA . LEU A 1 209 ? 8.309 5.136 -9.203 1.00 90.25 209 LEU A CA 1
ATOM 1628 C C . LEU A 1 209 ? 8.108 6.647 -9.233 1.00 90.25 209 LEU A C 1
ATOM 1630 O O . LEU A 1 209 ? 6.966 7.085 -9.195 1.00 90.25 209 LEU A O 1
ATOM 1634 N N . GLN A 1 210 ? 9.174 7.440 -9.383 1.00 88.69 210 GLN A N 1
ATOM 1635 C CA . GLN A 1 210 ? 9.025 8.890 -9.537 1.00 88.69 210 GLN A CA 1
ATOM 1636 C C . GLN A 1 210 ? 8.203 9.242 -10.783 1.00 88.69 210 GLN A C 1
ATOM 1638 O O . GLN A 1 210 ? 7.276 10.036 -10.696 1.00 88.69 210 GLN A O 1
ATOM 1643 N N . THR A 1 211 ? 8.501 8.608 -11.922 1.00 92.19 211 THR A N 1
ATOM 1644 C CA . THR A 1 211 ? 7.759 8.836 -13.173 1.00 92.19 211 THR A CA 1
ATOM 1645 C C . THR A 1 211 ? 6.280 8.496 -13.004 1.00 92.19 211 THR A C 1
ATOM 1647 O O . THR A 1 211 ? 5.431 9.267 -13.426 1.00 92.19 211 THR A O 1
ATOM 1650 N N . ALA A 1 212 ? 5.965 7.365 -12.372 1.00 93.06 212 ALA A N 1
ATOM 1651 C CA . ALA A 1 212 ? 4.586 6.940 -12.164 1.00 93.06 212 ALA A CA 1
ATOM 1652 C C . ALA A 1 212 ? 3.845 7.832 -11.144 1.00 93.06 212 ALA A C 1
ATOM 1654 O O . ALA A 1 212 ? 2.656 8.084 -11.305 1.00 93.06 212 ALA A O 1
ATOM 1655 N N . LEU A 1 213 ? 4.536 8.344 -10.118 1.00 89.81 213 LEU A N 1
ATOM 1656 C CA . LEU A 1 213 ? 3.973 9.302 -9.158 1.00 89.81 213 LEU A CA 1
ATOM 1657 C C . LEU A 1 213 ? 3.667 10.662 -9.798 1.00 89.81 213 LEU A C 1
ATOM 1659 O O . LEU A 1 213 ? 2.699 11.301 -9.411 1.00 89.81 213 LEU A O 1
ATOM 1663 N N . ASP A 1 214 ? 4.469 11.100 -10.770 1.00 89.62 214 ASP A N 1
ATOM 1664 C CA . ASP A 1 214 ? 4.233 12.354 -11.496 1.00 89.62 214 ASP A CA 1
ATOM 1665 C C . ASP A 1 214 ? 3.020 12.268 -12.454 1.00 89.62 214 ASP A C 1
ATOM 1667 O O . ASP A 1 214 ? 2.568 13.289 -12.977 1.00 89.62 214 ASP A O 1
ATOM 1671 N N . GLU A 1 215 ? 2.498 11.061 -12.710 1.00 91.62 215 GLU A N 1
ATOM 1672 C CA . GLU A 1 215 ? 1.338 10.807 -13.578 1.00 91.62 215 GLU A CA 1
ATOM 1673 C C . GLU A 1 215 ? -0.016 10.855 -12.841 1.00 91.62 215 GLU A C 1
ATOM 1675 O O . GLU A 1 215 ? -1.052 10.905 -13.513 1.00 91.62 215 GLU A O 1
ATOM 1680 N N . ILE A 1 216 ? -0.025 10.841 -11.500 1.00 81.81 216 ILE A N 1
ATOM 1681 C CA . ILE A 1 216 ? -1.238 10.782 -10.652 1.00 81.81 216 ILE A CA 1
ATOM 1682 C C . ILE A 1 216 ? -1.560 12.111 -9.961 1.00 81.81 216 ILE A C 1
ATOM 1684 O O . ILE A 1 216 ? -2.767 12.341 -9.710 1.00 81.81 216 ILE A O 1
#

Sequence (216 aa):
MFLFFVGLIGFLVCLVILIVRVVRKKSKKVLGILTAVFFVLGIVGMVQAMNTPAVDPETTVKTEPTVSPEATSDSKDDSKDDSKDEKKVSSGEVFDSMKSVWEDFDITEVYDNKVGTTLARVNIYVSEKTPLDNARKYLDIVLDMRDKCGGAFKKADYNKVVLHFNVRDFDGDLFFYIELSPENGAYHISGSAPADVISLSDESYQKALQTALDEI

Radius of gyration: 25.72 Å; chains: 1; bounding box: 44×64×70 Å

Secondary structure (DSSP, 8-state):
-HHHHHHHHHHHHHHHHHHHHHHTT---TTHHHHHHHHHHHHHHHHHHHTTPPP---------------------------TTEEEEEE-SSHHHHHHHTT-SSEEEEEEEETTTTEEEEEEEEEE--SSHHHHHHHHHHHHHHHHHHHHHHHHHTTEEEEEEEEEETT--S-B--EEEEEEETTEEEEEEE--TTT--BS-HHHHHHHHHHHTT-

Foldseek 3Di:
DVLLVVLVVVLVVLVVVVVVVVVVVDDDPPSVVVNVVSVVSNVVVVVVVVPDDDDDDDDDDDDDDDDDDDDDDDDDPPPPPVQKDKDWDDDDLLNVQLCVLPVAKTKIWIAGNVVGAIEIEMEHEDEDDFLLVLLLVQVSSVVSCQVRRFVVCVVVRHQKYWYARHYPPDPWDAGKIWIWGDDPSGTDGPDMQPLVRRPGVDVRNSVSNVVSVVVD

pLDDT: mean 77.3, std 21.51, range [26.78, 98.56]